Protein AF-A0A9X3MN83-F1 (afdb_monomer)

Organism: NCBI:txid490573

Radius of gyration: 24.16 Å; Cα contacts (8 Å, |Δi|>4): 320; chains: 1; bounding box: 51×58×63 Å

Nearest PDB structures (foldseek):
  1yoj-assembly1_A  TM=2.653E-01  e=7.125E+00  Homo sapiens
  7yp2-assembly1_A  TM=1.743E-01  e=4.392E+00  human gammaherpesvirus 4

Mean predicted aligned error: 15.62 Å

pLDDT: mean 77.69, std 17.23, range [36.06, 98.56]

Sequence (209 aa):
MGSAVITLRRMGAYLRAHGVDDWAAYIEALPPEGEEARAFARSQAELGYPDPFKPRTDRGRFMRKNLPGFAPNPRALSVLVTLEGLRERDEPRSPEDFESRLVAASWEHWEPIEGGVRVAWTSGLLPLERVDVAETATHVTITLWERHPPRFREDGSPSLPHAVRMARSTEVALAAPVGERRVMNGATGVEIRRSDFPSQSKDTGAAPE

Solvent-accessible surface area (backbone atoms only — not comparable to full-atom values): 12236 Å² total; per-residue (Å²): 132,58,67,21,54,58,38,33,50,49,52,18,55,52,30,44,78,69,70,28,52,68,49,16,54,55,51,52,67,48,54,52,86,36,71,61,31,44,25,48,25,57,42,52,65,77,71,47,87,89,66,80,94,68,70,87,36,74,62,34,48,51,50,60,73,48,47,76,79,54,82,80,45,72,70,62,47,52,53,50,39,55,54,47,24,52,66,75,64,88,58,78,79,51,77,66,42,61,39,66,43,80,41,63,45,66,58,74,40,37,41,83,48,93,66,20,31,38,40,31,32,71,41,35,83,52,54,78,74,48,74,49,76,48,80,57,95,62,32,37,33,45,29,40,26,27,46,42,70,23,52,28,45,94,90,67,49,75,53,63,54,68,79,47,81,40,85,46,73,49,77,45,79,43,100,57,76,63,83,90,37,45,41,29,28,53,50,75,73,43,77,47,67,84,42,87,71,83,78,84,73,76,80,75,74,78,78,84,131

Secondary structure (DSSP, 8-state):
--HHHHHHHHHHHHHHHTT-HHHHHHHHTS-TTSHHHHHHHHHHHTT-TTS----SSHHHHHHHHHGGGS---HHHHHHHHHHHH---------GGGGS-EEEEEP--EEEEETTEEEEEEEE-S--EEEEEEEE-SSEEEEEEEEEE--SB-TTSPBP-GGGS-EEEEEEEE-SS--TT-EEEETTT--B--------------PPP-

Foldseek 3Di:
DDLLLVQLQLVLVVLVVVVQNQVSVVSNPDDCPDPLSVLSSQLVVVVDPDDRDDQPDVVLVVLSVCSVVDGDDPVSSVVNSVRRSDPPPVPVDDPQLQAKDKAFAFFAAWDFDVQFIKTKDKFFQWDFDDWDWDDDPAAIEITTITTGHRCAHPVRHGDDRRPDIDMDMDTDGDPDGCPNHFYAHNNVRDTHPHDDPPDPPPPPPDDDD

Structure (mmCIF, N/CA/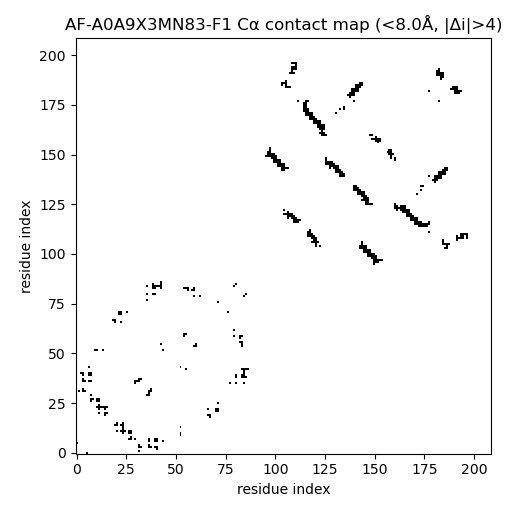C/O backbone):
data_AF-A0A9X3MN83-F1
#
_entry.id   AF-A0A9X3MN83-F1
#
loop_
_atom_site.group_PDB
_atom_site.id
_atom_site.type_symbol
_atom_site.label_atom_id
_atom_site.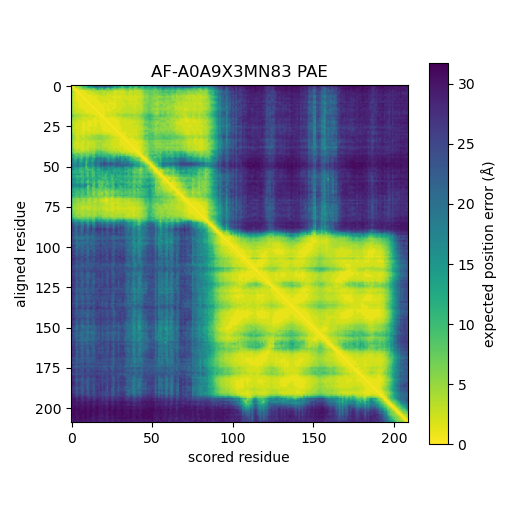label_alt_id
_atom_site.label_comp_id
_atom_site.label_asym_id
_atom_site.label_entity_id
_atom_site.label_seq_id
_atom_site.pdbx_P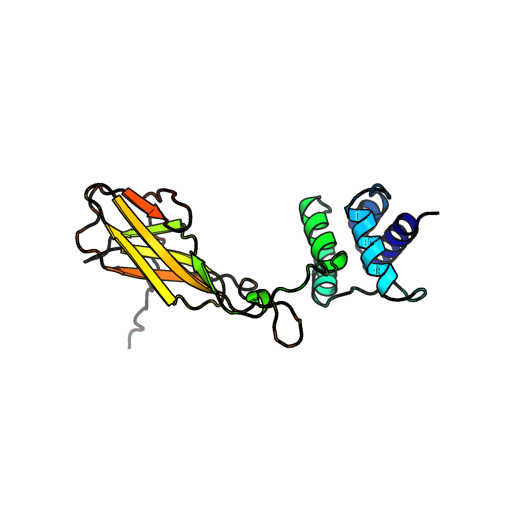DB_ins_code
_atom_site.Cartn_x
_atom_site.Cartn_y
_atom_site.Cartn_z
_atom_site.occupancy
_atom_site.B_iso_or_equiv
_atom_site.auth_seq_id
_atom_site.auth_comp_id
_atom_site.auth_asym_id
_atom_site.auth_atom_id
_atom_site.pdbx_PDB_model_num
ATOM 1 N N . MET A 1 1 ? 31.405 -9.587 -29.031 1.00 49.75 1 MET A N 1
ATOM 2 C CA . MET A 1 1 ? 31.223 -8.597 -27.942 1.00 49.75 1 MET A CA 1
ATOM 3 C C . MET A 1 1 ? 29.736 -8.600 -27.592 1.00 49.75 1 MET A C 1
ATOM 5 O O . MET A 1 1 ? 28.941 -8.436 -28.506 1.00 49.75 1 MET A O 1
ATOM 9 N N . GLY A 1 2 ? 29.352 -8.931 -26.353 1.00 62.31 2 GLY A N 1
ATOM 10 C CA . GLY A 1 2 ? 27.947 -9.203 -25.996 1.00 62.31 2 GLY A CA 1
ATOM 11 C C . GLY A 1 2 ? 27.021 -7.984 -26.138 1.00 62.31 2 GLY A C 1
ATOM 12 O O . GLY A 1 2 ? 27.456 -6.850 -25.937 1.00 62.31 2 GLY A O 1
ATOM 13 N N . SER A 1 3 ? 25.742 -8.221 -26.457 1.00 68.50 3 SER A N 1
ATOM 14 C CA . SER A 1 3 ? 24.702 -7.182 -26.623 1.00 68.50 3 SER A CA 1
ATOM 15 C C . SER A 1 3 ? 24.598 -6.233 -25.409 1.00 68.50 3 SER A C 1
ATOM 17 O O . SER A 1 3 ? 24.448 -5.019 -25.577 1.00 68.50 3 SER A O 1
ATOM 19 N N . ALA A 1 4 ? 24.797 -6.754 -24.191 1.00 73.81 4 ALA A N 1
ATOM 20 C CA . ALA A 1 4 ? 24.808 -5.975 -22.948 1.00 73.81 4 ALA A CA 1
ATOM 21 C C . ALA A 1 4 ? 25.959 -4.958 -22.880 1.00 73.81 4 ALA A C 1
ATOM 23 O O . ALA A 1 4 ? 25.720 -3.786 -22.606 1.00 73.81 4 ALA A O 1
ATOM 24 N N . VAL A 1 5 ? 27.188 -5.355 -23.227 1.00 78.31 5 VAL A N 1
ATOM 25 C CA . VAL A 1 5 ? 28.367 -4.463 -23.218 1.00 78.31 5 VAL A CA 1
ATOM 26 C C . VAL A 1 5 ? 28.163 -3.268 -24.150 1.00 78.31 5 VAL A C 1
ATOM 28 O O . VAL A 1 5 ? 28.469 -2.129 -23.801 1.00 78.31 5 VAL A O 1
ATOM 31 N N . ILE A 1 6 ? 27.628 -3.524 -25.345 1.00 76.56 6 ILE A N 1
ATOM 32 C CA . ILE A 1 6 ? 27.352 -2.476 -26.334 1.00 76.56 6 ILE A CA 1
ATOM 33 C C . ILE A 1 6 ? 26.259 -1.531 -25.819 1.00 76.56 6 ILE A C 1
ATOM 35 O O . ILE A 1 6 ? 26.353 -0.319 -26.007 1.00 76.56 6 ILE A O 1
ATOM 39 N N . THR A 1 7 ? 25.249 -2.070 -25.139 1.00 75.19 7 THR A N 1
ATOM 40 C CA . THR A 1 7 ? 24.140 -1.287 -24.588 1.00 75.19 7 THR A CA 1
ATOM 41 C C . THR A 1 7 ? 24.582 -0.370 -23.449 1.00 75.19 7 THR A C 1
ATOM 43 O O . THR A 1 7 ? 24.269 0.820 -23.482 1.00 75.19 7 THR A O 1
ATOM 46 N N . LEU A 1 8 ? 25.365 -0.878 -22.491 1.00 81.25 8 LEU A N 1
ATOM 47 C CA . LEU A 1 8 ? 25.888 -0.078 -21.378 1.00 81.25 8 LEU A CA 1
ATOM 48 C C . LEU A 1 8 ? 26.725 1.107 -21.880 1.00 81.25 8 LEU A C 1
ATOM 50 O O . LEU A 1 8 ? 26.498 2.239 -21.464 1.00 81.25 8 LEU A O 1
ATOM 54 N N . ARG A 1 9 ? 27.614 0.874 -22.857 1.00 81.06 9 ARG A N 1
ATOM 55 C CA . ARG A 1 9 ? 28.431 1.934 -23.479 1.00 81.06 9 ARG A CA 1
ATOM 56 C C . ARG A 1 9 ? 27.593 3.001 -24.183 1.00 81.06 9 ARG A C 1
ATOM 58 O O . ARG A 1 9 ? 27.896 4.186 -24.098 1.00 81.06 9 ARG A O 1
ATOM 65 N N . ARG A 1 10 ? 26.527 2.604 -24.884 1.00 77.31 10 ARG A N 1
ATOM 66 C CA . ARG A 1 10 ? 25.617 3.554 -25.552 1.00 77.31 10 ARG A CA 1
ATOM 67 C C . ARG A 1 10 ? 24.843 4.397 -24.546 1.00 77.31 10 ARG A C 1
ATOM 69 O O . ARG A 1 10 ? 24.696 5.600 -24.744 1.00 77.31 10 ARG A O 1
ATOM 76 N N . MET A 1 11 ? 24.372 3.777 -23.467 1.00 78.12 11 MET A N 1
ATOM 77 C CA . MET A 1 11 ? 23.683 4.480 -22.391 1.00 78.12 11 MET A CA 1
ATOM 78 C C . MET A 1 11 ? 24.622 5.451 -21.670 1.00 78.12 11 MET A C 1
ATOM 80 O O . MET A 1 11 ? 24.234 6.592 -21.433 1.00 78.12 11 MET A O 1
ATOM 84 N N . GLY A 1 12 ? 25.865 5.046 -21.403 1.00 80.00 12 GLY A N 1
ATOM 85 C CA . GLY A 1 12 ? 26.890 5.937 -20.869 1.00 80.00 12 GLY A CA 1
ATOM 86 C C . GLY A 1 12 ? 27.159 7.129 -21.792 1.00 80.00 12 GLY A C 1
ATOM 87 O O . GLY A 1 12 ? 27.097 8.270 -21.346 1.00 80.00 12 GLY A O 1
ATOM 88 N N . ALA A 1 13 ? 27.345 6.905 -23.097 1.00 79.19 13 ALA A N 1
ATOM 89 C CA . ALA A 1 13 ? 27.509 7.987 -24.074 1.00 79.19 13 ALA A CA 1
ATOM 90 C C . ALA A 1 13 ? 26.317 8.964 -24.097 1.00 79.19 13 ALA A C 1
ATOM 92 O O . ALA A 1 13 ? 26.515 10.179 -24.118 1.00 79.19 13 ALA A O 1
ATOM 93 N N . TYR A 1 14 ? 25.084 8.448 -24.031 1.00 78.25 14 TYR A N 1
ATOM 94 C CA . TYR A 1 14 ? 23.882 9.274 -23.918 1.00 78.25 14 TYR A CA 1
ATOM 95 C C . TYR A 1 14 ? 23.898 10.130 -22.644 1.00 78.25 14 TYR A C 1
ATOM 97 O O . TYR A 1 14 ? 23.630 11.326 -22.711 1.00 78.25 14 TYR A O 1
ATOM 105 N N . LEU A 1 15 ? 24.227 9.547 -21.490 1.00 79.88 15 LEU A N 1
ATOM 106 C CA . LEU A 1 15 ? 24.240 10.258 -20.208 1.00 79.88 15 LEU A CA 1
ATOM 107 C C . LEU A 1 15 ? 25.309 11.354 -20.157 1.00 79.88 15 LEU A C 1
ATOM 109 O O . LEU A 1 15 ? 25.016 12.451 -19.685 1.00 79.88 15 LEU A O 1
ATOM 113 N N . ARG A 1 16 ? 26.498 11.111 -20.726 1.00 81.38 16 ARG A N 1
ATOM 114 C CA . ARG A 1 16 ? 27.532 12.152 -20.878 1.00 81.38 16 ARG A CA 1
ATOM 115 C C . ARG A 1 16 ? 27.052 13.315 -21.738 1.00 81.38 16 ARG A C 1
ATOM 117 O O . ARG A 1 16 ? 27.217 14.468 -21.361 1.00 81.38 16 ARG A O 1
ATOM 124 N N . ALA A 1 17 ? 26.367 13.029 -22.847 1.00 77.12 17 ALA A N 1
ATOM 125 C CA . ALA A 1 17 ? 25.784 14.071 -23.697 1.00 77.12 17 ALA A CA 1
ATOM 126 C C . ALA A 1 17 ? 24.717 14.927 -22.978 1.00 77.12 17 ALA A C 1
ATOM 128 O O . ALA A 1 17 ? 24.361 15.994 -23.470 1.00 77.12 17 ALA A O 1
ATOM 129 N N . HIS A 1 18 ? 24.221 14.473 -21.822 1.00 75.00 18 HIS A N 1
ATOM 130 C CA . HIS A 1 18 ? 23.245 15.176 -20.987 1.00 75.00 18 HIS A CA 1
ATOM 131 C C . HIS A 1 18 ? 23.835 15.644 -19.642 1.00 75.00 18 HIS A C 1
ATOM 133 O O . HIS A 1 18 ? 23.076 15.991 -18.740 1.00 75.00 18 HIS A O 1
ATOM 139 N N . GLY A 1 19 ? 25.168 15.672 -19.506 1.00 81.25 19 GLY A N 1
ATOM 140 C CA . GLY A 1 19 ? 25.864 16.233 -18.343 1.00 81.25 19 GLY A CA 1
ATOM 141 C C . GLY A 1 19 ? 25.792 15.381 -17.075 1.00 81.25 19 GLY A C 1
ATOM 142 O O . GLY A 1 19 ? 25.810 15.930 -15.977 1.00 81.25 19 GLY A O 1
ATOM 143 N N . VAL A 1 20 ? 25.658 14.055 -17.207 1.00 84.00 20 VAL A N 1
ATOM 144 C CA . VAL A 1 20 ? 25.536 13.126 -16.067 1.00 84.00 20 VAL A CA 1
ATOM 145 C C . VAL A 1 20 ? 26.681 12.106 -16.044 1.00 84.00 20 VAL A C 1
ATOM 147 O O . VAL A 1 20 ? 26.466 10.893 -16.123 1.00 84.00 20 VAL A O 1
ATOM 150 N N . ASP A 1 21 ? 27.919 12.595 -15.971 1.00 86.62 21 ASP A N 1
ATOM 151 C CA . ASP A 1 21 ? 29.136 11.782 -16.115 1.00 86.62 21 ASP A CA 1
ATOM 152 C C . ASP A 1 21 ? 29.292 10.691 -15.045 1.00 86.62 21 ASP A C 1
ATOM 154 O O . ASP A 1 21 ? 29.643 9.556 -15.378 1.00 86.62 21 ASP A O 1
ATOM 158 N N . ASP A 1 22 ? 28.949 10.979 -13.788 1.00 85.75 22 ASP A N 1
ATOM 159 C CA . ASP A 1 22 ? 29.040 10.003 -12.692 1.00 85.75 22 ASP A CA 1
ATOM 160 C C . ASP A 1 22 ? 28.117 8.801 -12.925 1.00 85.75 22 ASP A C 1
ATOM 162 O O . ASP A 1 22 ? 28.495 7.646 -12.720 1.00 85.75 22 ASP A O 1
ATOM 166 N N . TRP A 1 23 ? 26.905 9.057 -13.423 1.00 84.31 23 TRP A N 1
ATOM 167 C CA . TRP A 1 23 ? 25.965 8.004 -13.804 1.00 84.31 23 TRP A CA 1
ATOM 168 C C . TRP A 1 23 ? 26.432 7.236 -15.037 1.00 84.31 23 TRP A C 1
ATOM 170 O O . TRP A 1 23 ? 26.246 6.019 -15.099 1.00 84.31 23 TRP A O 1
ATOM 180 N N . ALA A 1 24 ? 27.051 7.916 -16.005 1.00 86.50 24 ALA A N 1
ATOM 181 C CA . ALA A 1 24 ? 27.622 7.263 -17.175 1.00 86.50 24 ALA A CA 1
ATOM 182 C C . ALA A 1 24 ? 28.719 6.266 -16.775 1.00 86.50 24 ALA A C 1
ATOM 184 O O . ALA A 1 24 ? 28.678 5.112 -17.201 1.00 86.50 24 ALA A O 1
ATOM 185 N N . ALA A 1 25 ? 29.649 6.685 -15.912 1.00 88.88 25 ALA A N 1
ATOM 186 C CA . ALA A 1 25 ? 30.705 5.824 -15.388 1.00 88.88 25 ALA A CA 1
ATOM 187 C C . ALA A 1 25 ? 30.135 4.653 -14.572 1.00 88.88 25 ALA A C 1
ATOM 189 O O . ALA A 1 25 ? 30.550 3.509 -14.755 1.00 88.88 25 ALA A O 1
ATOM 190 N N . TYR A 1 26 ? 29.140 4.922 -13.721 1.00 88.44 26 TYR A N 1
ATOM 191 C CA . TYR A 1 26 ? 28.501 3.908 -12.885 1.00 88.44 26 TYR A CA 1
ATOM 192 C C . TYR A 1 26 ? 27.811 2.807 -13.705 1.00 88.44 26 TYR A C 1
ATOM 194 O O . TYR A 1 26 ? 27.964 1.624 -13.411 1.00 88.44 26 TYR A O 1
ATOM 202 N N . ILE A 1 27 ? 27.087 3.178 -14.765 1.00 85.75 27 ILE A N 1
ATOM 203 C CA . ILE A 1 27 ? 26.397 2.223 -15.645 1.00 85.75 27 ILE A CA 1
ATOM 204 C C . ILE A 1 27 ? 27.387 1.435 -16.507 1.00 85.75 27 ILE A C 1
ATOM 206 O O . ILE A 1 27 ? 27.213 0.233 -16.694 1.00 85.75 27 ILE A O 1
ATOM 210 N N . GLU A 1 28 ? 28.439 2.074 -17.018 1.00 87.88 28 GLU A N 1
ATOM 211 C CA . GLU A 1 28 ? 29.468 1.391 -17.812 1.00 87.88 28 GLU A CA 1
ATOM 212 C C . GLU A 1 28 ? 30.301 0.395 -16.996 1.00 87.88 28 GLU A C 1
ATOM 214 O O . GLU A 1 28 ? 30.821 -0.566 -17.564 1.00 87.88 28 GLU A O 1
ATOM 219 N N . ALA A 1 29 ? 30.394 0.597 -15.680 1.00 92.00 29 ALA A N 1
ATOM 220 C CA . ALA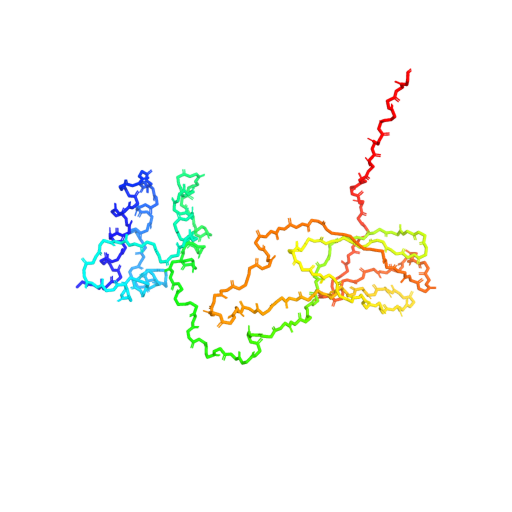 A 1 29 ? 31.071 -0.307 -14.757 1.00 92.00 29 ALA A CA 1
ATOM 221 C C . ALA A 1 29 ? 30.230 -1.535 -14.357 1.00 92.00 29 ALA A C 1
ATOM 223 O O . ALA A 1 29 ? 30.752 -2.428 -13.685 1.00 92.00 29 ALA A O 1
ATOM 224 N N . LEU A 1 30 ? 28.948 -1.608 -14.743 1.00 88.19 30 LEU A N 1
ATOM 225 C CA . LEU A 1 30 ? 28.101 -2.747 -14.392 1.00 88.19 30 LEU A CA 1
ATOM 226 C C . LEU A 1 30 ? 28.641 -4.051 -15.001 1.00 88.19 30 LEU A C 1
ATOM 228 O O . LEU A 1 30 ? 29.028 -4.071 -16.175 1.00 88.19 30 LEU A O 1
ATOM 232 N N . PRO A 1 31 ? 28.617 -5.171 -14.249 1.00 88.12 31 PRO A N 1
ATOM 233 C CA . PRO A 1 31 ? 28.966 -6.471 -14.797 1.00 88.12 31 PRO A CA 1
ATOM 234 C C . PRO A 1 31 ? 28.069 -6.777 -16.004 1.00 88.12 31 PRO A C 1
ATOM 236 O O . PRO A 1 31 ? 26.846 -6.748 -15.869 1.00 88.12 31 PRO A O 1
ATOM 239 N N . PRO A 1 32 ? 28.624 -7.105 -17.183 1.00 78.69 32 PRO A N 1
ATOM 240 C CA . PRO A 1 32 ? 27.825 -7.292 -18.395 1.00 78.69 32 PRO A CA 1
ATOM 241 C C . PRO A 1 32 ? 26.882 -8.500 -18.322 1.00 78.69 32 PRO A C 1
ATOM 243 O O . PRO A 1 32 ? 25.889 -8.550 -19.044 1.00 78.69 32 PRO A O 1
ATOM 246 N N . GLU A 1 33 ? 27.180 -9.448 -17.433 1.00 79.44 33 GLU A N 1
ATOM 247 C CA . GLU A 1 33 ? 26.326 -10.598 -17.123 1.00 79.44 33 GLU A CA 1
ATOM 248 C C . GLU A 1 33 ? 25.375 -10.351 -15.942 1.00 79.44 33 GLU A C 1
ATOM 250 O O . GLU A 1 33 ? 24.552 -11.211 -15.631 1.00 79.44 33 GLU A O 1
ATOM 255 N N . GLY A 1 34 ? 25.473 -9.182 -15.301 1.00 80.12 34 GLY A N 1
ATOM 256 C CA . GLY A 1 34 ? 24.585 -8.752 -14.227 1.00 80.12 34 GLY A CA 1
ATOM 257 C C . GLY A 1 34 ? 23.149 -8.571 -14.713 1.00 80.12 34 GLY A C 1
ATOM 258 O O . GLY A 1 34 ? 22.888 -8.307 -15.894 1.00 80.12 34 GLY A O 1
ATOM 259 N N . GLU A 1 35 ? 22.199 -8.724 -13.796 1.00 77.25 35 GLU A N 1
ATOM 260 C CA . GLU A 1 35 ? 20.773 -8.657 -14.112 1.00 77.25 35 GLU A CA 1
ATOM 261 C C . GLU A 1 35 ? 20.386 -7.290 -14.691 1.00 77.25 35 GLU A C 1
ATOM 263 O O . GLU A 1 35 ? 19.640 -7.219 -15.669 1.00 77.25 35 GLU A O 1
ATOM 268 N N . GLU A 1 36 ? 20.973 -6.221 -14.158 1.00 80.12 36 GLU A N 1
ATOM 269 C CA . GLU A 1 36 ? 20.776 -4.834 -14.569 1.00 80.12 36 GLU A CA 1
ATOM 270 C C . GLU A 1 36 ? 21.279 -4.596 -15.996 1.00 80.12 36 GLU A C 1
ATOM 272 O O . GLU A 1 36 ? 20.573 -4.025 -16.830 1.00 80.12 36 GLU A O 1
ATOM 277 N N . ALA A 1 37 ? 22.475 -5.098 -16.316 1.00 77.81 37 ALA A N 1
ATOM 278 C CA . ALA A 1 37 ? 23.055 -4.990 -17.651 1.00 77.81 37 ALA A CA 1
ATOM 279 C C . ALA A 1 37 ? 22.224 -5.748 -18.692 1.00 77.81 37 ALA A C 1
ATOM 281 O O . ALA A 1 37 ? 21.946 -5.232 -19.780 1.00 77.81 37 ALA A O 1
ATOM 282 N N . ARG A 1 38 ? 21.767 -6.955 -18.341 1.00 75.19 38 ARG A N 1
ATOM 283 C CA . ARG A 1 38 ? 20.863 -7.743 -19.184 1.00 75.19 38 ARG A CA 1
ATOM 284 C C . ARG A 1 38 ? 19.500 -7.065 -19.338 1.00 75.19 38 ARG A C 1
ATOM 286 O O . ARG A 1 38 ? 18.929 -7.128 -20.423 1.00 75.19 38 ARG A O 1
ATOM 293 N N . ALA A 1 39 ? 18.988 -6.395 -18.306 1.00 74.38 39 ALA A N 1
ATOM 294 C CA . ALA A 1 39 ? 17.733 -5.649 -18.369 1.00 74.38 39 ALA A CA 1
ATOM 295 C C . ALA A 1 39 ? 17.809 -4.471 -19.348 1.00 74.38 39 ALA A C 1
ATOM 297 O O . ALA A 1 39 ? 16.925 -4.329 -20.193 1.00 74.38 39 ALA A O 1
ATOM 298 N N . PHE A 1 40 ? 18.896 -3.695 -19.315 1.00 75.38 40 PHE A N 1
ATOM 299 C CA . PHE A 1 40 ? 19.123 -2.640 -20.304 1.00 75.38 40 PHE A CA 1
ATOM 300 C C . PHE A 1 40 ? 19.282 -3.196 -21.727 1.00 75.38 40 PHE A C 1
ATOM 302 O O . PHE A 1 40 ? 18.704 -2.651 -22.665 1.00 75.38 40 PHE A O 1
ATOM 309 N N . ALA A 1 41 ? 20.020 -4.297 -21.915 1.00 69.81 41 ALA A N 1
ATOM 310 C CA . ALA A 1 41 ? 20.163 -4.918 -23.237 1.00 69.81 41 ALA A CA 1
ATOM 311 C C . ALA A 1 41 ? 18.820 -5.392 -23.816 1.00 69.81 41 ALA A C 1
ATOM 313 O O . ALA A 1 41 ? 18.543 -5.164 -24.995 1.00 69.81 41 ALA A O 1
ATOM 314 N N . ARG A 1 42 ? 17.969 -6.015 -22.988 1.00 67.94 42 ARG A N 1
ATOM 315 C CA . ARG A 1 42 ? 16.623 -6.447 -23.394 1.00 67.94 42 ARG A CA 1
ATOM 316 C C . ARG A 1 42 ? 15.771 -5.277 -23.878 1.00 67.94 42 ARG A C 1
ATOM 318 O O . ARG A 1 42 ? 15.095 -5.409 -24.892 1.00 67.94 42 ARG A O 1
ATOM 325 N N . SER A 1 43 ? 15.827 -4.132 -23.200 1.00 64.19 43 SER A N 1
ATOM 326 C CA . SER A 1 43 ? 14.985 -2.994 -23.569 1.00 64.19 43 SER A CA 1
ATOM 327 C C . SER A 1 43 ? 15.382 -2.306 -24.869 1.00 64.19 43 SER A C 1
ATOM 329 O O . SER A 1 43 ? 14.517 -1.742 -25.537 1.00 64.19 43 SER A O 1
ATOM 331 N N . GLN A 1 44 ? 16.661 -2.377 -25.247 1.00 62.56 44 GLN A N 1
ATOM 332 C CA . GLN A 1 44 ? 17.175 -1.792 -26.487 1.00 62.56 44 GLN A CA 1
ATOM 333 C C . GLN A 1 44 ? 17.041 -2.719 -27.699 1.00 62.56 44 GLN A C 1
ATOM 335 O O . GLN A 1 44 ? 16.881 -2.227 -28.813 1.00 62.56 44 GLN A O 1
ATOM 340 N N . ALA A 1 45 ? 17.066 -4.042 -27.508 1.00 57.72 45 ALA A N 1
ATOM 341 C CA . ALA A 1 45 ? 16.909 -5.004 -28.603 1.00 57.72 45 ALA A CA 1
ATOM 342 C C . ALA A 1 45 ? 15.543 -4.894 -29.317 1.00 57.72 45 ALA A C 1
ATOM 344 O O . ALA A 1 45 ? 15.458 -5.155 -30.514 1.00 57.72 45 ALA A O 1
ATOM 345 N N . GLU A 1 46 ? 14.493 -4.465 -28.608 1.00 49.31 46 GLU A N 1
ATOM 346 C CA . GLU A 1 46 ? 13.134 -4.303 -29.151 1.00 49.31 46 GLU A CA 1
ATOM 347 C C . GLU A 1 46 ? 12.913 -2.979 -29.905 1.00 49.31 46 GLU A C 1
ATOM 349 O O . GLU A 1 46 ? 11.959 -2.869 -30.669 1.00 49.31 46 GLU A O 1
ATOM 354 N N . LEU A 1 47 ? 13.790 -1.980 -29.738 1.00 49.12 47 LEU A N 1
ATOM 355 C CA . LEU A 1 47 ? 13.666 -0.671 -30.400 1.00 49.12 47 LEU A CA 1
ATOM 356 C C . LEU A 1 47 ? 14.214 -0.652 -31.837 1.00 49.12 47 LEU A C 1
ATOM 358 O O . LEU A 1 47 ? 14.168 0.385 -32.492 1.00 49.12 47 LEU A O 1
ATOM 362 N N . GLY A 1 48 ? 14.699 -1.793 -32.333 1.00 43.91 48 GLY A N 1
ATOM 363 C CA . GLY A 1 48 ? 15.315 -1.905 -33.648 1.00 43.91 48 GLY A CA 1
ATOM 364 C C . GLY A 1 48 ? 16.732 -1.331 -33.655 1.00 43.91 48 GLY A C 1
ATOM 365 O O . GLY A 1 48 ? 16.977 -0.152 -33.407 1.00 43.91 48 GLY A O 1
ATOM 366 N N . TYR A 1 49 ? 17.705 -2.178 -33.981 1.00 43.56 49 TYR A N 1
ATOM 367 C CA . TYR A 1 49 ? 18.984 -1.677 -34.478 1.00 43.56 49 TYR A CA 1
ATOM 368 C C . TYR A 1 49 ? 18.732 -1.016 -35.851 1.00 43.56 49 TYR A C 1
ATOM 370 O O . TYR A 1 49 ? 18.031 -1.639 -36.649 1.00 43.56 49 TYR A O 1
ATOM 378 N N . PRO A 1 50 ? 19.298 0.166 -36.186 1.00 52.47 50 PRO A N 1
ATOM 379 C CA . PRO A 1 50 ? 20.389 0.885 -35.526 1.00 52.47 50 PRO A CA 1
ATOM 380 C C . PRO A 1 50 ? 20.080 2.377 -35.237 1.00 52.47 50 PRO A C 1
ATOM 382 O O . PRO A 1 50 ? 20.760 3.255 -35.762 1.00 52.47 50 PRO A O 1
ATOM 385 N N . ASP A 1 51 ? 19.108 2.683 -34.377 1.00 47.38 51 ASP A N 1
ATOM 386 C CA . ASP A 1 51 ? 18.826 4.070 -33.955 1.00 47.38 51 ASP A CA 1
ATOM 387 C C . ASP A 1 51 ? 19.562 4.467 -32.647 1.00 47.38 51 ASP A C 1
ATOM 389 O O . ASP A 1 51 ? 19.940 3.590 -31.858 1.00 47.38 51 ASP A O 1
ATOM 393 N N . PRO A 1 52 ? 19.806 5.773 -32.379 1.00 55.38 52 PRO A N 1
ATOM 394 C CA . PRO A 1 52 ? 20.391 6.226 -31.114 1.00 55.38 52 PRO A CA 1
ATOM 395 C C . PRO A 1 52 ? 19.504 5.821 -29.930 1.00 55.38 52 PRO A C 1
ATOM 397 O O . PRO A 1 52 ? 18.283 5.756 -30.060 1.00 55.38 52 PRO A O 1
ATOM 400 N N . PHE A 1 53 ? 20.118 5.582 -28.766 1.00 54.12 53 PHE A N 1
ATOM 401 C CA . PHE A 1 53 ? 19.414 5.201 -27.538 1.00 54.12 53 PHE A CA 1
ATOM 402 C C . PHE A 1 53 ? 18.241 6.166 -27.268 1.00 54.12 53 PHE A C 1
ATOM 404 O O . PHE A 1 53 ? 18.457 7.354 -27.015 1.00 54.12 53 PHE A O 1
ATOM 411 N N . LYS A 1 54 ? 17.001 5.662 -27.313 1.00 57.34 54 LYS A N 1
ATOM 412 C CA . LYS A 1 54 ? 15.780 6.414 -26.982 1.00 57.34 54 LYS A CA 1
ATOM 413 C C . LYS A 1 54 ? 15.169 5.835 -25.699 1.00 57.34 54 LYS A C 1
ATOM 415 O O . LYS A 1 54 ? 15.021 4.615 -25.613 1.00 57.34 54 LYS A O 1
ATOM 420 N N . PRO A 1 55 ? 14.814 6.671 -24.702 1.00 57.84 55 PRO A N 1
ATOM 421 C CA . PRO A 1 55 ? 14.063 6.213 -23.539 1.00 57.84 55 PRO A CA 1
ATOM 422 C C . PRO A 1 55 ? 12.758 5.555 -23.983 1.00 57.84 55 PRO A C 1
ATOM 424 O O . PRO A 1 55 ? 12.046 6.103 -24.826 1.00 57.84 55 PRO A O 1
ATOM 427 N N . ARG A 1 56 ? 12.439 4.397 -23.404 1.00 57.81 56 ARG A N 1
ATOM 428 C CA . ARG A 1 56 ? 11.265 3.608 -23.803 1.00 57.81 56 ARG A CA 1
ATOM 429 C C . ARG A 1 56 ? 9.942 4.229 -23.342 1.00 57.81 56 ARG A C 1
ATOM 431 O O . ARG A 1 56 ? 8.909 4.002 -23.958 1.00 57.81 56 ARG A O 1
ATOM 438 N N . THR A 1 57 ? 9.968 5.000 -22.254 1.00 55.97 57 THR A N 1
ATOM 439 C CA . THR A 1 57 ? 8.776 5.607 -21.645 1.00 55.97 57 THR A CA 1
ATOM 440 C C . THR A 1 57 ? 9.021 7.072 -21.282 1.00 55.97 57 THR A C 1
ATOM 442 O O . THR A 1 57 ? 10.153 7.479 -21.003 1.00 55.97 57 THR A O 1
ATOM 445 N N . ASP A 1 58 ? 7.950 7.865 -21.192 1.00 58.06 58 ASP A N 1
ATOM 446 C CA . ASP A 1 58 ? 8.018 9.244 -20.681 1.00 58.06 58 ASP A CA 1
ATOM 447 C C . ASP A 1 58 ? 8.529 9.311 -19.236 1.00 58.06 58 ASP A C 1
ATOM 449 O O . ASP A 1 58 ? 9.138 10.298 -18.824 1.00 58.06 58 ASP A O 1
ATOM 453 N N . ARG A 1 59 ? 8.361 8.227 -18.473 1.00 55.31 59 ARG A N 1
ATOM 454 C CA . ARG A 1 59 ? 8.909 8.079 -17.118 1.00 55.31 59 ARG A CA 1
ATOM 455 C C . ARG A 1 59 ? 10.406 7.810 -17.111 1.00 55.31 59 ARG A C 1
ATOM 457 O O . ARG A 1 59 ? 11.117 8.394 -16.299 1.00 55.31 59 ARG A O 1
ATOM 464 N N . GLY A 1 60 ? 10.887 6.991 -18.041 1.00 58.41 60 GLY A N 1
ATOM 465 C CA . GLY A 1 60 ? 12.313 6.834 -18.310 1.00 58.41 60 GLY A CA 1
ATOM 466 C C . GLY A 1 60 ? 12.964 8.164 -18.700 1.00 58.41 60 GLY A C 1
ATOM 467 O O . GLY A 1 60 ? 14.001 8.556 -18.162 1.00 58.41 60 GLY A O 1
ATOM 468 N N . ARG A 1 61 ? 12.274 8.951 -19.538 1.00 62.44 61 ARG A N 1
ATOM 469 C CA . ARG A 1 61 ? 12.663 10.330 -19.874 1.00 62.44 61 ARG A CA 1
ATOM 470 C C . ARG A 1 61 ? 12.649 11.259 -18.649 1.00 62.44 61 ARG A C 1
ATOM 472 O O . ARG A 1 61 ? 13.578 12.046 -18.484 1.00 62.44 61 ARG A O 1
ATOM 479 N N . PHE A 1 62 ? 11.629 11.179 -17.792 1.00 56.28 62 PHE A N 1
ATOM 480 C CA . PHE A 1 62 ? 11.515 11.991 -16.574 1.00 56.28 62 PHE A CA 1
ATOM 481 C C . PHE A 1 62 ? 12.626 11.687 -15.564 1.00 56.28 62 PHE A C 1
ATOM 483 O O . PHE A 1 62 ? 13.268 12.610 -15.071 1.00 56.28 62 PHE A O 1
ATOM 490 N N . MET A 1 63 ? 12.914 10.415 -15.284 1.00 61.41 63 MET A N 1
ATOM 491 C CA . MET A 1 63 ? 13.984 10.056 -14.349 1.00 61.41 63 MET A CA 1
ATOM 492 C C . MET A 1 63 ? 15.347 10.549 -14.823 1.00 61.41 63 MET A C 1
ATOM 494 O O . MET A 1 63 ? 16.105 11.085 -14.023 1.00 61.41 63 MET A O 1
ATOM 498 N N . ARG A 1 64 ? 15.632 10.469 -16.128 1.00 64.19 64 ARG A N 1
ATOM 499 C CA . ARG A 1 64 ? 16.902 10.950 -16.694 1.00 64.19 64 ARG A CA 1
ATOM 500 C C . ARG A 1 64 ? 17.090 12.460 -16.574 1.00 64.19 64 ARG A C 1
ATOM 502 O O . ARG A 1 64 ? 18.210 12.895 -16.344 1.00 64.19 64 ARG A O 1
ATOM 509 N N . LYS A 1 65 ? 16.008 13.246 -16.645 1.00 65.00 65 LYS A N 1
ATOM 510 C CA . LYS A 1 65 ? 16.050 14.690 -16.344 1.00 65.00 65 LYS A CA 1
ATOM 511 C C . LYS A 1 65 ? 16.412 14.985 -14.886 1.00 65.00 65 LYS A C 1
ATOM 513 O O . LYS A 1 65 ? 16.921 16.061 -14.608 1.00 65.00 65 LYS A O 1
ATOM 518 N N . ASN A 1 66 ? 16.145 14.048 -13.977 1.00 66.94 66 ASN A N 1
ATOM 519 C CA . ASN A 1 66 ? 16.394 14.213 -12.548 1.00 66.94 66 ASN A CA 1
ATOM 520 C C . ASN A 1 66 ? 17.709 13.568 -12.078 1.00 66.94 66 ASN A C 1
ATOM 522 O O . ASN A 1 66 ? 18.171 13.922 -10.999 1.00 66.94 66 ASN A O 1
ATOM 526 N N . LEU A 1 67 ? 18.338 12.683 -12.871 1.00 69.06 67 LEU A N 1
ATOM 527 C CA . LEU A 1 67 ? 19.637 12.063 -12.547 1.00 69.06 67 LEU A CA 1
ATOM 528 C C . LEU A 1 67 ? 20.742 13.064 -12.154 1.00 69.06 67 LEU A C 1
ATOM 530 O O . LEU A 1 67 ? 21.487 12.741 -11.232 1.00 69.06 67 LEU A O 1
ATOM 534 N N . PRO A 1 68 ? 20.849 14.270 -12.755 1.00 73.50 68 PRO A N 1
ATOM 535 C CA . PRO A 1 68 ? 21.816 15.273 -12.299 1.00 73.50 68 PRO A CA 1
ATOM 536 C C . PRO A 1 68 ? 21.653 15.685 -10.826 1.00 73.50 68 PRO A C 1
ATOM 538 O O . PRO A 1 68 ? 22.591 16.193 -10.225 1.00 73.50 68 PRO A O 1
ATOM 541 N N . GLY A 1 69 ? 20.466 15.491 -10.240 1.00 74.06 69 GLY A N 1
ATOM 542 C CA . GLY A 1 69 ? 20.148 15.890 -8.870 1.00 74.06 69 GLY A CA 1
ATOM 543 C C . GLY A 1 69 ? 20.544 14.880 -7.790 1.00 74.06 69 GLY A C 1
ATOM 544 O O . GLY A 1 69 ? 20.314 15.157 -6.614 1.00 74.06 69 GLY A O 1
ATOM 545 N N . PHE A 1 70 ? 21.092 13.709 -8.139 1.00 76.25 70 PHE A N 1
ATOM 546 C CA . PHE A 1 70 ? 21.469 12.694 -7.151 1.00 76.25 70 PHE A CA 1
ATOM 547 C C . PHE A 1 70 ? 22.647 11.817 -7.588 1.00 76.25 70 PHE A C 1
ATOM 549 O O . PHE A 1 70 ? 22.733 11.365 -8.731 1.00 76.25 70 PHE A O 1
ATOM 556 N N . ALA A 1 71 ? 23.523 11.504 -6.630 1.00 80.94 71 ALA A N 1
ATOM 557 C CA . ALA A 1 71 ? 24.662 10.619 -6.848 1.00 80.94 71 ALA A CA 1
ATOM 558 C C . ALA A 1 71 ? 24.218 9.181 -7.208 1.00 80.94 71 ALA A C 1
ATOM 560 O O . ALA A 1 71 ? 23.204 8.696 -6.674 1.00 80.94 71 ALA A O 1
ATOM 561 N N . PRO A 1 72 ? 24.974 8.467 -8.066 1.00 84.81 72 PRO A N 1
ATOM 562 C CA . PRO A 1 72 ? 24.700 7.073 -8.394 1.00 84.81 72 PRO A CA 1
ATOM 563 C C . PRO A 1 72 ? 24.656 6.182 -7.154 1.00 84.81 72 PRO A C 1
ATOM 565 O O . PRO A 1 72 ? 25.535 6.236 -6.297 1.00 84.81 72 PRO A O 1
ATOM 568 N N . ASN A 1 73 ? 23.622 5.349 -7.049 1.00 83.69 73 ASN A N 1
ATOM 569 C CA . ASN A 1 73 ? 23.489 4.392 -5.955 1.00 83.69 73 ASN A CA 1
ATOM 570 C C . ASN A 1 73 ? 22.619 3.188 -6.365 1.00 83.69 73 ASN A C 1
ATOM 572 O O . ASN A 1 73 ? 21.782 3.323 -7.266 1.00 83.69 73 ASN A O 1
ATOM 576 N N . PRO A 1 74 ? 22.752 2.031 -5.683 1.00 76.31 74 PRO A N 1
ATOM 577 C CA . PRO A 1 74 ? 22.032 0.808 -6.050 1.00 76.31 74 PRO A CA 1
ATOM 578 C C . PRO A 1 74 ? 20.505 0.954 -6.051 1.00 76.31 74 PRO A C 1
ATOM 580 O O . PRO A 1 74 ? 19.821 0.383 -6.899 1.00 76.31 74 PRO A O 1
ATOM 583 N N . ARG A 1 75 ? 19.949 1.760 -5.136 1.00 73.94 75 ARG A N 1
ATOM 584 C CA . ARG A 1 75 ? 18.500 1.989 -5.053 1.00 73.94 75 ARG A CA 1
ATOM 585 C C . ARG A 1 75 ? 17.989 2.763 -6.268 1.00 73.94 75 ARG A C 1
ATOM 587 O O . ARG A 1 75 ? 16.998 2.366 -6.874 1.00 73.94 75 ARG A O 1
ATOM 594 N N . ALA A 1 76 ? 18.667 3.841 -6.646 1.00 74.25 76 ALA A N 1
ATOM 595 C CA . ALA A 1 76 ? 18.327 4.610 -7.838 1.00 74.25 76 ALA A CA 1
ATOM 596 C C . ALA A 1 76 ? 18.554 3.801 -9.128 1.00 74.25 76 ALA A C 1
ATOM 598 O O . ALA A 1 76 ? 17.750 3.899 -10.055 1.00 74.25 76 ALA A O 1
ATOM 599 N N . LEU A 1 77 ? 19.591 2.954 -9.167 1.00 78.75 77 LEU A N 1
ATOM 600 C CA . LEU A 1 77 ? 19.826 2.023 -10.272 1.00 78.75 77 LEU A CA 1
ATOM 601 C C . LEU A 1 77 ? 18.665 1.038 -10.422 1.00 78.75 77 LEU A C 1
ATOM 603 O O . LEU A 1 77 ? 18.167 0.868 -11.528 1.00 78.75 77 LEU A O 1
ATOM 607 N N . SER A 1 78 ? 18.190 0.443 -9.326 1.00 72.38 78 SER A N 1
ATOM 608 C CA . SER A 1 78 ? 17.040 -0.468 -9.340 1.00 72.38 78 SER A CA 1
ATOM 609 C C . SER A 1 78 ? 15.780 0.201 -9.908 1.00 72.38 78 SER A C 1
ATOM 611 O O . SER A 1 78 ? 15.086 -0.382 -10.744 1.00 72.38 78 SER A O 1
ATOM 613 N N . VAL A 1 79 ? 15.519 1.463 -9.545 1.00 70.88 79 VAL A N 1
ATOM 614 C CA . VAL A 1 79 ? 14.408 2.248 -10.112 1.00 70.88 79 VAL A CA 1
ATOM 615 C C . VAL A 1 79 ? 14.609 2.490 -11.610 1.00 70.88 79 VAL A C 1
ATOM 617 O O . VAL A 1 79 ? 13.677 2.304 -12.390 1.00 70.88 79 VAL A O 1
ATOM 620 N N . LEU A 1 80 ? 15.819 2.862 -12.034 1.00 74.38 80 LEU A N 1
ATOM 621 C CA . LEU A 1 80 ? 16.141 3.091 -13.443 1.00 74.38 80 LEU A CA 1
ATOM 622 C C . LEU A 1 80 ? 15.996 1.808 -14.276 1.00 74.38 80 LEU A C 1
ATOM 624 O O . LEU A 1 80 ? 15.374 1.832 -15.333 1.00 74.38 80 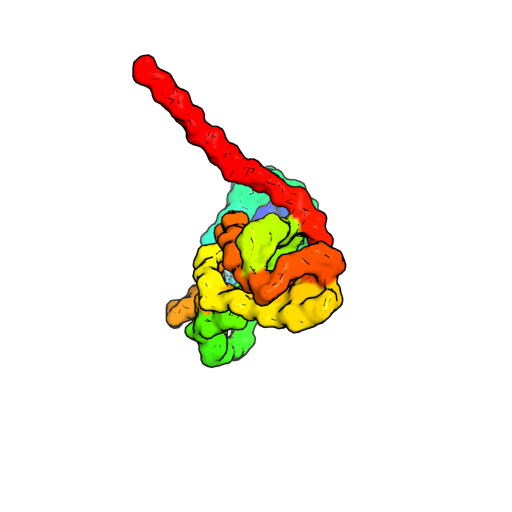LEU A O 1
ATOM 628 N N . VAL A 1 81 ? 16.506 0.681 -13.775 1.00 73.44 81 VAL A N 1
ATOM 629 C CA . VAL A 1 81 ? 16.373 -0.653 -14.381 1.00 73.44 81 VAL A CA 1
ATOM 630 C C . VAL A 1 81 ? 14.911 -1.070 -14.468 1.00 73.44 81 VAL A C 1
ATOM 632 O O . VAL A 1 81 ? 14.495 -1.604 -15.488 1.00 73.44 81 VAL A O 1
ATOM 635 N N . THR A 1 82 ? 14.106 -0.781 -13.448 1.00 68.31 82 THR A N 1
ATOM 636 C CA . THR A 1 82 ? 12.663 -1.047 -13.485 1.00 68.31 82 THR A CA 1
ATOM 637 C C . THR A 1 82 ? 11.992 -0.223 -14.584 1.00 68.31 82 THR A C 1
ATOM 639 O O . THR A 1 82 ? 11.244 -0.749 -15.395 1.00 68.31 82 THR A O 1
ATOM 642 N N . LEU A 1 83 ? 12.282 1.072 -14.672 1.00 67.38 83 LEU A N 1
ATOM 643 C CA . LEU A 1 83 ? 11.614 1.963 -15.626 1.00 67.38 83 LEU A CA 1
ATOM 644 C C . LEU A 1 83 ? 12.054 1.770 -17.082 1.00 67.38 83 LEU A C 1
ATOM 646 O O . LEU A 1 83 ? 11.306 2.117 -17.998 1.00 67.38 83 LEU A O 1
ATOM 650 N N . GLU A 1 84 ? 13.265 1.260 -17.294 1.00 64.62 84 GLU A N 1
ATOM 651 C CA . GLU A 1 84 ? 13.894 1.155 -18.611 1.00 64.62 84 GLU A CA 1
ATOM 652 C C . GLU A 1 84 ? 14.042 -0.285 -19.091 1.00 64.62 84 GLU A C 1
ATOM 654 O O . GLU A 1 84 ? 14.055 -0.502 -20.292 1.00 64.62 84 GLU A O 1
ATOM 659 N N . GLY A 1 85 ? 14.178 -1.256 -18.187 1.00 57.81 85 GLY A N 1
ATOM 660 C CA . GLY A 1 85 ? 14.426 -2.675 -18.467 1.00 57.81 85 GLY A CA 1
ATOM 661 C C . GLY A 1 85 ? 13.172 -3.549 -18.496 1.00 57.81 85 GLY A C 1
ATOM 662 O O . GLY A 1 85 ? 13.262 -4.751 -18.761 1.00 57.81 85 GLY A O 1
ATOM 663 N N . LEU A 1 86 ? 12.003 -2.965 -18.232 1.00 47.03 86 LEU A N 1
ATOM 664 C CA . LEU A 1 86 ? 10.742 -3.683 -18.279 1.00 47.03 86 LEU A CA 1
ATOM 665 C C . LEU A 1 86 ? 10.264 -3.841 -19.739 1.00 47.03 86 LEU A C 1
ATOM 667 O O . LEU A 1 86 ? 9.727 -2.919 -20.350 1.00 47.03 86 LEU A O 1
ATOM 671 N N . ARG A 1 87 ? 10.316 -5.083 -20.239 1.00 41.88 87 ARG A N 1
ATOM 672 C CA . ARG A 1 87 ? 9.020 -5.751 -20.390 1.00 41.88 87 ARG A CA 1
ATOM 673 C C . ARG A 1 87 ? 8.448 -5.785 -18.977 1.00 41.88 87 ARG A C 1
ATOM 675 O O . ARG A 1 87 ? 9.006 -6.494 -18.141 1.00 41.88 87 ARG A O 1
ATOM 682 N N . GLU A 1 88 ? 7.365 -5.051 -18.695 1.00 43.78 88 GLU A N 1
ATOM 683 C CA . GLU A 1 88 ? 6.352 -5.672 -17.835 1.00 43.78 88 GLU A CA 1
ATOM 684 C C . GLU A 1 88 ? 6.214 -7.036 -18.457 1.00 43.78 88 GLU A C 1
ATOM 686 O O . GLU A 1 88 ? 5.999 -7.096 -19.670 1.00 43.78 88 GLU A O 1
ATOM 691 N N . ARG A 1 89 ? 6.614 -8.076 -17.718 1.00 41.50 89 ARG A N 1
ATOM 692 C CA . ARG A 1 89 ? 6.666 -9.420 -18.270 1.00 41.50 89 ARG A CA 1
ATOM 693 C C . ARG A 1 89 ? 5.420 -9.574 -19.140 1.00 41.50 89 ARG A C 1
ATOM 695 O O . ARG A 1 89 ? 4.337 -9.165 -18.718 1.00 41.50 89 ARG A O 1
ATOM 702 N N . ASP A 1 90 ? 5.559 -10.223 -20.289 1.00 45.22 90 ASP A N 1
ATOM 703 C CA . ASP A 1 90 ? 4.447 -11.004 -20.824 1.00 45.22 90 ASP A CA 1
ATOM 704 C C . ASP A 1 90 ? 4.146 -12.141 -19.812 1.00 45.22 90 ASP A C 1
ATOM 706 O O . ASP A 1 90 ? 4.125 -13.317 -20.157 1.00 45.22 90 ASP A O 1
ATOM 710 N N . GLU A 1 91 ? 4.012 -11.820 -18.517 1.00 47.31 91 GLU A N 1
ATOM 711 C CA . GLU A 1 91 ? 3.150 -12.549 -17.622 1.00 47.31 91 GLU A CA 1
ATOM 712 C C . GLU A 1 91 ? 1.823 -12.510 -18.362 1.00 47.31 91 GLU A C 1
ATOM 714 O O . GLU A 1 91 ? 1.366 -11.414 -18.713 1.00 47.31 91 GLU A O 1
ATOM 719 N N . PRO A 1 92 ? 1.285 -13.679 -18.743 1.00 54.28 92 PRO A N 1
ATOM 720 C CA . PRO A 1 92 ? 0.014 -13.711 -19.423 1.00 54.28 92 PRO A CA 1
ATOM 721 C C . PRO A 1 92 ? -0.946 -12.924 -18.548 1.00 54.28 92 PRO A C 1
ATOM 723 O O . PRO A 1 92 ? -1.185 -13.304 -17.402 1.00 54.28 92 PRO A O 1
ATOM 726 N N . ARG A 1 93 ? -1.396 -11.781 -19.076 1.00 69.69 93 ARG A N 1
ATOM 727 C CA . ARG A 1 93 ? -2.315 -10.904 -18.367 1.00 69.69 93 ARG A CA 1
ATOM 728 C C . ARG A 1 93 ? -3.510 -11.763 -18.017 1.00 69.69 93 ARG A C 1
ATOM 730 O O . ARG A 1 93 ? -4.129 -12.343 -18.916 1.00 69.69 93 ARG A O 1
ATOM 737 N N . SER A 1 94 ? -3.780 -11.908 -16.731 1.00 78.50 94 SER A N 1
ATOM 738 C CA . SER A 1 94 ? -4.993 -12.597 -16.335 1.00 78.50 94 SER A CA 1
ATOM 739 C C . SER A 1 94 ? -6.164 -11.640 -16.568 1.00 78.50 94 SER A C 1
ATOM 741 O O . SER A 1 94 ? -5.979 -10.419 -16.557 1.00 78.50 94 SER A O 1
ATOM 743 N N . PRO A 1 95 ? -7.385 -12.153 -16.781 1.00 83.44 95 PRO A N 1
ATOM 744 C CA . PRO A 1 95 ? -8.575 -11.306 -16.786 1.00 83.44 95 PRO A CA 1
ATOM 745 C C . PRO A 1 95 ? -8.648 -10.387 -15.552 1.00 83.44 95 PRO A C 1
ATOM 747 O O . PRO A 1 95 ? -9.007 -9.221 -15.675 1.00 83.44 95 PRO A O 1
ATOM 750 N N . GLU A 1 96 ? -8.179 -10.869 -14.396 1.00 85.31 96 GLU A N 1
ATOM 751 C CA . GLU A 1 96 ? -8.141 -10.128 -13.129 1.00 85.31 96 GLU A CA 1
ATOM 752 C C . GLU A 1 96 ? -7.279 -8.853 -13.182 1.00 85.31 96 GLU A C 1
ATOM 754 O O . GLU A 1 96 ? -7.559 -7.895 -12.462 1.00 85.31 96 GLU A O 1
ATOM 759 N N . ASP A 1 97 ? -6.253 -8.786 -14.041 1.00 82.50 97 ASP A N 1
ATOM 760 C CA . ASP A 1 97 ? -5.426 -7.579 -14.181 1.00 82.50 97 ASP A CA 1
ATOM 761 C C . ASP A 1 97 ? -6.213 -6.379 -14.752 1.00 82.50 97 ASP A C 1
ATOM 763 O O . ASP A 1 97 ? -5.805 -5.222 -14.581 1.00 82.50 97 ASP A O 1
ATOM 767 N N . PHE A 1 98 ? -7.344 -6.649 -15.410 1.00 86.19 98 PHE A N 1
ATOM 768 C CA . PHE A 1 98 ? -8.259 -5.656 -15.976 1.00 86.19 98 PHE A CA 1
ATOM 769 C C . PHE A 1 98 ? -9.467 -5.375 -15.075 1.00 86.19 98 PHE A C 1
ATOM 771 O O . PHE A 1 98 ? -10.336 -4.580 -15.433 1.00 86.19 98 PHE A O 1
ATOM 778 N N . GLU A 1 99 ? -9.515 -5.978 -13.889 1.00 90.31 99 GLU A N 1
ATOM 779 C CA . GLU A 1 99 ? -10.624 -5.835 -12.957 1.00 90.31 99 GLU A CA 1
ATOM 780 C C . GLU A 1 99 ? -10.251 -4.961 -11.758 1.00 90.31 99 GLU A C 1
ATOM 782 O O . GLU A 1 99 ? -9.131 -4.959 -11.242 1.00 90.31 99 GLU A O 1
ATOM 787 N N . SER A 1 100 ? -11.226 -4.185 -11.287 1.00 90.50 100 SER A N 1
ATOM 788 C CA . SER A 1 100 ? -11.079 -3.442 -10.039 1.00 90.50 100 SER A CA 1
ATOM 789 C C . SER A 1 100 ? -11.200 -4.384 -8.842 1.00 90.50 100 SER A C 1
ATOM 791 O O . SER A 1 100 ? -12.060 -5.263 -8.823 1.00 90.50 100 SER A O 1
ATOM 793 N N . ARG A 1 101 ? -10.426 -4.154 -7.781 1.00 91.81 101 ARG A N 1
ATOM 794 C CA . ARG A 1 101 ? -10.403 -5.044 -6.607 1.00 91.81 101 ARG A CA 1
ATOM 795 C C . ARG A 1 101 ? -10.396 -4.283 -5.289 1.00 91.81 101 ARG A C 1
ATOM 797 O O . ARG A 1 101 ? -9.871 -3.174 -5.224 1.00 91.81 101 ARG A O 1
ATOM 804 N N . LEU A 1 102 ? -10.954 -4.893 -4.244 1.00 94.44 102 LEU A N 1
ATOM 805 C CA . LEU A 1 102 ? -10.767 -4.405 -2.880 1.00 94.44 102 LEU A CA 1
ATOM 806 C C . LEU A 1 102 ? -9.414 -4.853 -2.377 1.00 94.44 102 LEU A C 1
ATOM 808 O O . LEU A 1 102 ? -9.060 -6.028 -2.469 1.00 94.44 102 LEU A O 1
ATOM 812 N N . VAL A 1 103 ? -8.682 -3.909 -1.812 1.00 93.12 103 VAL A N 1
ATOM 813 C CA . VAL A 1 103 ? -7.418 -4.178 -1.143 1.00 93.12 103 VAL A CA 1
ATOM 814 C C . VAL A 1 103 ? -7.504 -3.594 0.253 1.00 93.12 103 VAL A C 1
ATOM 816 O O . VAL A 1 103 ? -7.969 -2.468 0.438 1.00 93.12 103 VAL A O 1
ATOM 819 N N . ALA A 1 104 ? -7.070 -4.378 1.235 1.00 95.62 104 ALA A N 1
ATOM 820 C CA . ALA A 1 104 ? -6.951 -3.900 2.598 1.00 95.62 104 ALA A CA 1
ATOM 821 C C . ALA A 1 104 ? -5.824 -2.856 2.656 1.00 95.62 104 ALA A C 1
ATOM 823 O O . ALA A 1 104 ? -4.663 -3.158 2.369 1.00 95.62 104 ALA A O 1
ATOM 824 N N . ALA A 1 105 ? -6.173 -1.619 2.990 1.00 93.81 105 ALA A N 1
ATOM 825 C CA . ALA A 1 105 ? -5.229 -0.528 3.127 1.00 93.81 105 ALA A CA 1
ATOM 826 C C . ALA A 1 105 ? -4.582 -0.576 4.513 1.00 93.81 105 ALA A C 1
ATOM 828 O O . ALA A 1 105 ? -5.264 -0.601 5.541 1.00 93.81 105 ALA A O 1
ATOM 829 N N . SER A 1 106 ? -3.248 -0.562 4.537 1.00 93.50 106 SER A N 1
ATOM 830 C CA . SER A 1 106 ? -2.510 -0.398 5.785 1.00 93.50 106 SER A CA 1
ATOM 831 C C . SER A 1 106 ? -2.650 1.033 6.292 1.00 93.50 106 SER A C 1
ATOM 833 O O . SER A 1 106 ? -2.544 1.991 5.527 1.00 93.50 106 SER A O 1
ATOM 835 N N . TRP A 1 107 ? -2.838 1.163 7.597 1.00 94.56 107 TRP A N 1
ATOM 836 C CA . TRP A 1 107 ? -2.930 2.421 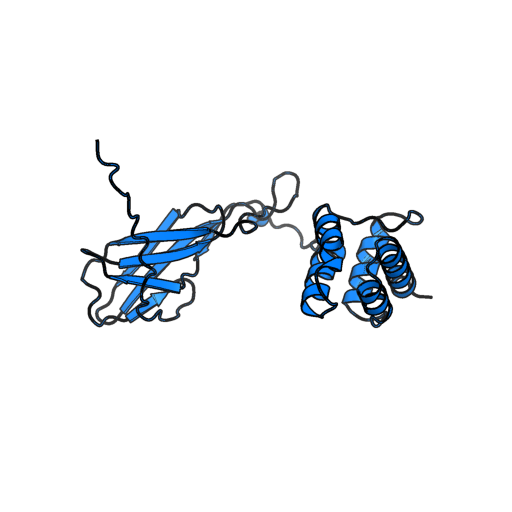8.314 1.00 94.56 107 TRP A CA 1
ATOM 837 C C . TRP A 1 107 ? -2.016 2.395 9.541 1.00 94.56 107 TRP A C 1
ATOM 839 O O . TRP A 1 107 ? -1.664 1.333 10.059 1.00 94.56 107 TRP A O 1
ATOM 849 N N . GLU A 1 108 ? -1.578 3.575 9.963 1.00 88.50 108 GLU A N 1
ATOM 850 C CA . GLU A 1 108 ? -0.450 3.716 10.898 1.00 88.50 108 GLU A CA 1
ATOM 851 C C . GLU A 1 108 ? -0.814 4.540 12.132 1.00 88.50 108 GLU A C 1
ATOM 853 O O . GLU A 1 108 ? -0.083 4.523 13.119 1.00 88.50 108 GLU A O 1
ATOM 858 N N . HIS A 1 109 ? -1.957 5.230 12.100 1.00 93.12 109 HIS A N 1
ATOM 859 C CA . HIS A 1 109 ? -2.363 6.155 13.146 1.00 93.12 109 HIS A CA 1
ATOM 860 C C . HIS A 1 109 ? -3.830 5.989 13.507 1.00 93.12 109 HIS A C 1
ATOM 862 O O . HIS A 1 109 ? -4.686 5.815 12.635 1.00 93.12 109 HIS A O 1
ATOM 868 N N . TRP A 1 110 ? -4.113 6.112 14.801 1.00 96.12 110 TRP A N 1
ATOM 869 C CA . TRP A 1 110 ? -5.468 6.251 15.306 1.00 96.12 110 TRP A CA 1
ATOM 870 C C . TRP A 1 110 ? -5.507 7.100 16.578 1.00 96.12 110 TRP A C 1
ATOM 872 O O . TRP A 1 110 ? -4.520 7.186 17.315 1.00 96.12 110 TRP A O 1
ATOM 882 N N . GLU A 1 111 ? -6.669 7.687 16.844 1.00 94.81 111 GLU A N 1
ATOM 883 C CA . GLU A 1 111 ? -6.990 8.369 18.096 1.00 94.81 111 GLU A CA 1
ATOM 884 C C . GLU A 1 111 ? -8.430 8.053 18.533 1.00 94.81 111 GLU A C 1
ATOM 886 O O . GLU A 1 111 ? -9.296 7.839 17.680 1.00 94.81 111 GLU A O 1
ATOM 891 N N . PRO A 1 112 ? -8.717 7.994 19.844 1.00 94.69 112 PRO A N 1
ATOM 892 C CA . PRO A 1 112 ? -10.086 7.873 20.321 1.00 94.69 112 PRO A CA 1
ATOM 893 C C . PRO A 1 112 ? -10.863 9.166 20.057 1.00 94.69 112 PRO A C 1
ATOM 895 O O . PRO A 1 112 ? -10.355 10.262 20.284 1.00 94.69 112 PRO A O 1
ATOM 898 N N . ILE A 1 113 ? -12.115 9.019 19.637 1.00 94.25 113 ILE A N 1
ATOM 899 C CA . ILE A 1 113 ? -13.094 10.104 19.516 1.00 94.25 113 ILE A CA 1
ATOM 900 C C . ILE A 1 113 ? -14.369 9.703 20.264 1.00 94.25 113 ILE A C 1
ATOM 902 O O . ILE A 1 113 ? -14.506 8.566 20.725 1.00 94.25 113 ILE A O 1
ATOM 906 N N . GLU A 1 114 ? -15.320 10.623 20.396 1.00 92.56 114 GLU A N 1
ATOM 907 C CA . GLU A 1 114 ? -16.631 10.277 20.940 1.00 92.56 114 GLU A CA 1
ATOM 908 C C . GLU A 1 114 ? -17.2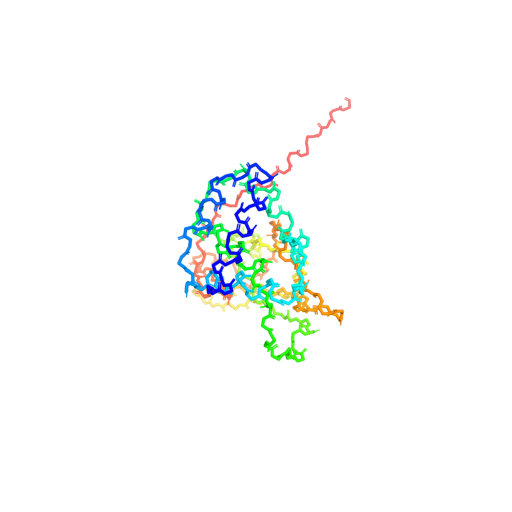96 9.196 20.069 1.00 92.56 114 GLU A C 1
ATOM 910 O O . GLU A 1 114 ? -17.395 9.334 18.853 1.00 92.56 114 GLU A O 1
ATOM 915 N N . GLY A 1 115 ? -17.700 8.081 20.683 1.00 92.00 115 GLY A N 1
ATOM 916 C CA . GLY A 1 115 ? -18.365 6.974 19.986 1.00 92.00 115 GLY A CA 1
ATOM 917 C C . GLY A 1 115 ? -17.465 6.069 19.130 1.00 92.00 115 GLY A C 1
ATOM 918 O O . GLY A 1 115 ? -17.978 5.142 18.504 1.00 92.00 115 GLY A O 1
ATOM 919 N N . GLY A 1 116 ? -16.141 6.273 19.100 1.00 96.19 116 GLY A N 1
ATOM 920 C CA . GLY A 1 116 ? -15.268 5.412 18.302 1.00 96.19 116 GLY A CA 1
ATOM 921 C C . GLY A 1 116 ? -13.807 5.839 18.226 1.00 96.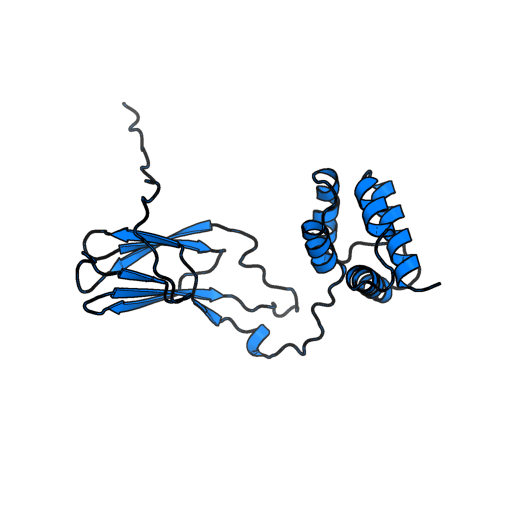19 116 GLY A C 1
ATOM 922 O O . GLY A 1 116 ? -13.207 6.272 19.212 1.00 96.19 116 GLY A O 1
ATOM 923 N N . VAL A 1 117 ? -13.215 5.685 17.043 1.00 96.31 117 VAL A N 1
ATOM 924 C CA . VAL A 1 117 ? -11.848 6.131 16.745 1.00 96.31 117 VAL A CA 1
ATOM 925 C C . VAL A 1 117 ? -11.779 6.864 15.419 1.00 96.31 117 VAL A C 1
ATOM 927 O O . VAL A 1 117 ? -12.511 6.555 14.484 1.00 96.31 117 VAL A O 1
ATOM 930 N N . ARG A 1 118 ? -10.838 7.792 15.301 1.00 96.94 118 ARG A N 1
ATOM 931 C CA . ARG A 1 118 ? -10.394 8.303 14.008 1.00 96.94 118 ARG A CA 1
ATOM 932 C C . ARG A 1 118 ? -9.162 7.527 13.576 1.00 96.94 118 ARG A C 1
ATOM 934 O O . ARG A 1 118 ? -8.197 7.450 14.328 1.00 96.94 118 ARG A O 1
ATOM 941 N N . VAL A 1 119 ? -9.188 6.973 12.368 1.00 96.75 119 VAL A N 1
ATOM 942 C CA . VAL A 1 119 ? -8.063 6.254 11.754 1.00 96.75 119 VAL A CA 1
ATOM 943 C C . VAL A 1 119 ? -7.492 7.097 10.627 1.00 96.75 119 VAL A C 1
ATOM 945 O O . VAL A 1 119 ? -8.250 7.669 9.844 1.00 96.75 119 VAL A O 1
ATOM 948 N N . ALA A 1 120 ? -6.165 7.158 10.525 1.00 94.25 120 ALA A N 1
ATOM 949 C CA . ALA A 1 120 ? -5.466 7.848 9.450 1.00 94.25 120 ALA A CA 1
ATOM 950 C C . ALA A 1 120 ? -4.463 6.955 8.721 1.00 94.25 120 ALA A C 1
ATOM 952 O O . ALA A 1 120 ? -3.782 6.108 9.306 1.00 94.25 120 ALA A O 1
ATOM 953 N N . TRP A 1 121 ? -4.375 7.175 7.412 1.00 93.50 121 TRP A N 1
ATOM 954 C CA . TRP A 1 121 ? -3.498 6.433 6.517 1.00 93.50 121 TRP A CA 1
ATOM 955 C C . TRP A 1 121 ? -3.071 7.283 5.329 1.00 93.50 121 TRP A C 1
ATOM 957 O O . TRP A 1 121 ? -3.666 8.318 5.025 1.00 93.50 121 TRP A O 1
ATOM 967 N N . THR A 1 122 ? -2.030 6.826 4.640 1.00 87.00 122 THR A N 1
ATOM 968 C CA . THR A 1 122 ? -1.569 7.454 3.404 1.00 87.00 122 THR A CA 1
ATOM 969 C C . THR A 1 122 ? -1.933 6.571 2.221 1.00 87.00 122 THR A C 1
ATOM 971 O O . THR A 1 122 ? -1.409 5.466 2.079 1.00 87.00 122 THR A O 1
ATOM 974 N N . SER A 1 123 ? -2.775 7.075 1.322 1.00 85.19 123 SER A N 1
ATOM 975 C CA . SER A 1 123 ? -3.142 6.361 0.095 1.00 85.19 123 SER A CA 1
ATOM 976 C C . SER A 1 123 ? -3.069 7.250 -1.143 1.00 85.19 123 SER A C 1
ATOM 978 O O . SER A 1 123 ? -2.769 8.438 -1.063 1.00 85.19 123 SER A O 1
ATOM 980 N N . GLY A 1 124 ? -3.254 6.636 -2.309 1.00 79.56 124 GLY A N 1
ATOM 981 C CA . GLY A 1 124 ? -3.412 7.342 -3.570 1.00 79.56 124 GLY A CA 1
ATOM 982 C C . GLY A 1 124 ? -4.823 7.879 -3.777 1.00 79.56 124 GLY A C 1
ATOM 983 O O . GLY A 1 124 ? -5.605 8.006 -2.836 1.00 79.56 124 GLY A O 1
ATOM 984 N N . LEU A 1 125 ? -5.163 8.166 -5.035 1.00 79.81 125 LEU A N 1
ATOM 985 C CA . LEU A 1 125 ? -6.510 8.590 -5.443 1.00 79.81 125 LEU A CA 1
ATOM 986 C C . LEU A 1 125 ? -7.463 7.388 -5.521 1.00 79.81 125 LEU A C 1
ATOM 988 O O . LEU A 1 125 ? -8.031 7.085 -6.567 1.00 79.81 125 LEU A O 1
ATOM 992 N N . LEU A 1 126 ? -7.577 6.663 -4.413 1.00 85.31 126 LEU A N 1
ATOM 993 C CA . LEU A 1 126 ? -8.390 5.463 -4.285 1.00 85.31 126 LEU A CA 1
ATOM 994 C C . LEU A 1 126 ? -9.597 5.770 -3.407 1.00 85.31 126 LEU A C 1
ATOM 996 O O . LEU A 1 126 ? -9.423 6.349 -2.337 1.00 85.31 126 LEU A O 1
ATOM 1000 N N . PRO A 1 127 ? -10.828 5.418 -3.789 1.00 90.25 127 PRO A N 1
ATOM 1001 C CA . PRO A 1 127 ? -11.949 5.581 -2.880 1.00 90.25 127 PRO A CA 1
ATOM 1002 C C . PRO A 1 127 ? -11.853 4.541 -1.754 1.00 90.25 127 PRO A C 1
ATOM 1004 O O . PRO A 1 127 ? -11.538 3.372 -1.990 1.00 90.25 127 PRO A O 1
ATOM 1007 N N . LEU A 1 128 ? -12.112 4.991 -0.522 1.00 95.56 128 LEU A N 1
ATOM 1008 C CA . LEU A 1 128 ? -12.386 4.088 0.593 1.00 95.56 128 LEU A CA 1
ATOM 1009 C C . LEU A 1 128 ? -13.803 3.564 0.371 1.00 95.56 128 LEU A C 1
ATOM 1011 O O . LEU A 1 128 ? -14.730 4.364 0.273 1.00 95.56 128 LEU A O 1
ATOM 1015 N N . GLU A 1 129 ? -13.957 2.252 0.253 1.00 96.12 129 GLU A N 1
ATOM 1016 C CA . GLU A 1 129 ? -15.243 1.636 -0.080 1.00 96.12 129 GLU A CA 1
ATOM 1017 C C . GLU A 1 129 ? -15.907 0.993 1.135 1.00 96.12 129 GLU A C 1
ATOM 1019 O O . GLU A 1 129 ? -17.127 1.039 1.271 1.00 96.12 129 GLU A O 1
ATOM 1024 N N . ARG A 1 130 ? -15.112 0.405 2.034 1.00 96.62 130 ARG A N 1
ATOM 1025 C CA . ARG A 1 130 ? -15.628 -0.298 3.210 1.00 96.62 130 ARG A CA 1
ATOM 1026 C C . ARG A 1 130 ? -14.674 -0.180 4.390 1.00 96.62 130 ARG A C 1
ATOM 1028 O O . ARG A 1 130 ? -13.457 -0.151 4.214 1.00 96.62 130 ARG A O 1
ATOM 1035 N N . VAL A 1 131 ? -15.236 -0.168 5.592 1.00 98.31 131 VAL A N 1
ATOM 1036 C CA . VAL A 1 131 ? -14.505 -0.342 6.849 1.00 98.31 131 VAL A CA 1
ATOM 1037 C C . VAL A 1 131 ? -15.113 -1.531 7.578 1.00 98.31 131 VAL A C 1
ATOM 1039 O O . VAL A 1 131 ? -16.307 -1.519 7.861 1.00 98.31 131 VAL A O 1
ATOM 1042 N N . ASP A 1 132 ? -14.296 -2.538 7.878 1.00 98.44 132 ASP A N 1
ATOM 1043 C CA . ASP A 1 132 ? -14.707 -3.672 8.706 1.00 98.44 132 ASP A CA 1
ATOM 1044 C C . ASP A 1 132 ? -14.120 -3.514 10.108 1.00 98.44 132 ASP A C 1
ATOM 1046 O O . ASP A 1 132 ? -12.929 -3.224 10.265 1.00 98.44 132 ASP A O 1
ATOM 1050 N N . VAL A 1 133 ? -14.953 -3.741 11.123 1.00 98.38 133 VAL A N 1
ATOM 1051 C CA . VAL A 1 133 ? -14.566 -3.674 12.534 1.00 98.38 133 VAL A CA 1
ATOM 1052 C C . VAL A 1 133 ? -14.892 -5.005 13.196 1.00 98.38 133 VAL A C 1
ATOM 1054 O O . VAL A 1 133 ? -16.034 -5.460 13.165 1.00 98.38 133 VAL A O 1
ATOM 1057 N N . ALA A 1 134 ? -13.888 -5.623 13.812 1.00 98.19 134 ALA A N 1
ATOM 1058 C CA . ALA A 1 134 ? -14.065 -6.785 14.671 1.00 98.19 134 ALA A CA 1
ATOM 1059 C C . ALA A 1 134 ? -13.687 -6.408 16.104 1.00 98.19 134 ALA A C 1
ATOM 1061 O O . ALA A 1 134 ? -12.532 -6.081 16.386 1.00 98.19 134 ALA A O 1
ATOM 1062 N N . GLU A 1 135 ? -14.664 -6.447 17.008 1.00 97.94 135 GLU A N 1
ATOM 1063 C CA . GLU A 1 135 ? -14.475 -6.085 18.411 1.00 97.94 135 GLU A CA 1
ATOM 1064 C C . GLU A 1 135 ? -14.479 -7.313 19.310 1.00 97.94 135 GLU A C 1
ATOM 1066 O O . GLU A 1 135 ? -15.333 -8.193 19.216 1.00 97.94 135 GLU A O 1
ATOM 1071 N N . THR A 1 136 ? -13.532 -7.331 20.237 1.00 96.56 136 THR A N 1
ATOM 1072 C CA . THR A 1 136 ? -13.496 -8.270 21.353 1.00 96.56 136 THR A CA 1
ATOM 1073 C C . THR A 1 136 ? -13.327 -7.498 22.659 1.00 96.56 136 THR A C 1
ATOM 1075 O O . THR A 1 136 ? -13.130 -6.279 22.669 1.00 96.56 136 THR A O 1
ATOM 1078 N N . ALA A 1 137 ? -13.354 -8.218 23.781 1.00 95.50 137 ALA A N 1
ATOM 1079 C CA . ALA A 1 137 ? -13.092 -7.629 25.090 1.00 95.50 137 ALA A CA 1
ATOM 1080 C C . ALA A 1 137 ? -11.665 -7.058 25.228 1.00 95.50 137 ALA A C 1
ATOM 1082 O O . ALA A 1 137 ? -11.456 -6.160 26.034 1.00 95.50 137 ALA A O 1
ATOM 1083 N N . THR A 1 138 ? -10.686 -7.555 24.462 1.00 96.38 138 THR A N 1
ATOM 1084 C CA . THR A 1 138 ? -9.259 -7.215 24.641 1.00 96.38 138 THR A CA 1
ATOM 1085 C C . THR A 1 138 ? -8.665 -6.403 23.498 1.00 96.38 138 THR A C 1
ATOM 1087 O O . THR A 1 138 ? -7.628 -5.761 23.674 1.00 96.38 138 THR A O 1
ATOM 1090 N N . HIS A 1 139 ? -9.289 -6.422 22.321 1.00 96.44 139 HIS A N 1
ATOM 1091 C CA . HIS A 1 139 ? -8.802 -5.692 21.157 1.00 96.44 139 HIS A CA 1
ATOM 1092 C C . HIS A 1 139 ? -9.913 -5.354 20.160 1.00 96.44 139 HIS A C 1
ATOM 1094 O O . HIS A 1 139 ? -10.952 -6.017 20.109 1.00 96.44 139 HIS A O 1
ATOM 1100 N N . VAL A 1 140 ? -9.645 -4.332 19.353 1.00 98.00 140 VAL A N 1
ATOM 1101 C CA . VAL A 1 140 ? -10.437 -3.884 18.207 1.00 98.00 140 VAL A CA 1
ATOM 1102 C C . VAL A 1 140 ? -9.567 -4.030 16.964 1.00 98.00 140 VAL A C 1
ATOM 1104 O O . VAL A 1 140 ? -8.475 -3.468 16.916 1.00 98.00 140 VAL A O 1
ATOM 1107 N N . THR A 1 141 ? -10.040 -4.755 15.955 1.00 98.44 141 THR A N 1
ATOM 1108 C CA . THR A 1 141 ? -9.366 -4.866 14.654 1.00 98.44 141 THR A CA 1
ATOM 1109 C C . THR A 1 141 ? -10.124 -4.057 13.618 1.00 98.44 141 THR A C 1
ATOM 1111 O O . THR A 1 141 ? -11.308 -4.305 13.396 1.00 98.44 141 THR A O 1
ATOM 1114 N N . ILE A 1 142 ? -9.441 -3.111 12.972 1.00 98.56 142 ILE A N 1
ATOM 1115 C CA . ILE A 1 142 ? -10.029 -2.226 11.959 1.00 98.56 142 ILE A CA 1
ATOM 1116 C C . ILE A 1 142 ? -9.365 -2.499 10.612 1.00 98.56 142 ILE A C 1
ATOM 1118 O O . ILE A 1 142 ? -8.143 -2.386 10.474 1.00 98.56 142 ILE A O 1
ATOM 1122 N N . THR A 1 143 ? -10.173 -2.831 9.606 1.00 98.56 143 THR A N 1
ATOM 1123 C CA . THR A 1 143 ? -9.720 -3.060 8.228 1.00 98.56 143 THR A CA 1
ATOM 1124 C C . THR A 1 143 ? -10.335 -2.017 7.310 1.00 98.56 143 THR A C 1
ATOM 1126 O O . THR A 1 143 ? -11.552 -1.977 7.140 1.00 98.56 143 THR A O 1
ATOM 1129 N N . LEU A 1 144 ? -9.493 -1.182 6.707 1.00 98.25 144 LEU A N 1
ATOM 1130 C CA . LEU A 1 144 ? -9.904 -0.238 5.671 1.00 98.25 144 LEU A CA 1
ATOM 1131 C C . LEU A 1 144 ? -9.802 -0.929 4.312 1.00 98.25 144 LEU A C 1
ATOM 1133 O O . LEU A 1 144 ? -8.760 -1.500 4.005 1.00 98.25 144 LEU A O 1
ATOM 1137 N N . TRP A 1 145 ? -10.844 -0.866 3.490 1.00 97.81 145 TRP A N 1
ATOM 1138 C CA . TRP A 1 145 ? -10.853 -1.448 2.150 1.00 97.81 145 TRP A CA 1
ATOM 1139 C C . TRP A 1 145 ? -10.952 -0.359 1.095 1.00 97.81 145 TRP A C 1
ATOM 1141 O O . TRP A 1 145 ? -11.956 0.352 1.002 1.00 97.81 145 TRP A O 1
ATOM 1151 N N . GLU A 1 146 ? -9.915 -0.254 0.275 1.00 95.12 146 GLU A N 1
ATOM 1152 C CA . GLU A 1 146 ? -9.872 0.676 -0.845 1.00 95.12 146 GLU A CA 1
ATOM 1153 C C . GLU A 1 146 ? -10.117 -0.056 -2.160 1.00 95.12 146 GLU A C 1
ATOM 1155 O O . GLU A 1 146 ? -9.629 -1.170 -2.381 1.00 95.12 146 GLU A O 1
ATOM 1160 N N . ARG A 1 147 ? -10.861 0.591 -3.059 1.00 94.00 147 ARG A N 1
ATOM 1161 C CA . ARG A 1 147 ? -11.070 0.081 -4.412 1.00 94.00 147 ARG A CA 1
ATOM 1162 C C . ARG A 1 147 ? -9.894 0.463 -5.284 1.00 94.00 147 ARG A C 1
ATOM 1164 O O . ARG A 1 147 ? -9.775 1.608 -5.716 1.00 94.00 147 ARG A O 1
ATOM 1171 N N . HIS A 1 148 ? -9.042 -0.503 -5.582 1.00 89.69 148 HIS A N 1
ATOM 1172 C CA . HIS A 1 148 ? -7.990 -0.320 -6.564 1.00 89.69 148 HIS A CA 1
ATOM 1173 C C . HIS A 1 148 ? -8.585 -0.436 -7.971 1.00 89.69 148 HIS A C 1
ATOM 1175 O O . HIS A 1 148 ? -9.314 -1.400 -8.236 1.00 89.69 148 HIS A O 1
ATOM 1181 N N . PRO A 1 149 ? -8.285 0.511 -8.881 1.00 85.69 149 PRO A N 1
ATOM 1182 C CA . PRO A 1 149 ? -8.611 0.337 -10.285 1.00 85.69 149 PRO A CA 1
ATOM 1183 C C . PRO A 1 149 ? -7.852 -0.874 -10.852 1.00 85.69 149 PRO A C 1
ATOM 1185 O O . PRO A 1 149 ? -6.870 -1.321 -10.242 1.00 85.69 149 PRO A O 1
ATOM 1188 N N . PRO A 1 150 ? -8.268 -1.361 -12.031 1.00 86.88 150 PRO A N 1
ATOM 1189 C CA . PRO A 1 150 ? -7.520 -2.348 -12.799 1.00 86.88 150 PRO A CA 1
ATOM 1190 C C . PRO A 1 150 ? -6.034 -2.029 -12.856 1.00 86.88 150 PRO A C 1
ATOM 1192 O O . PRO A 1 150 ? -5.668 -0.858 -12.979 1.00 86.88 150 PRO A O 1
ATOM 1195 N N . ARG A 1 151 ? -5.169 -3.044 -12.805 1.00 79.75 151 ARG A N 1
ATOM 1196 C CA . ARG A 1 151 ? -3.720 -2.853 -12.954 1.00 79.75 151 ARG A CA 1
ATOM 1197 C C . ARG A 1 151 ? -3.389 -2.273 -14.326 1.00 79.75 151 ARG A C 1
ATOM 1199 O O . ARG A 1 151 ? -2.526 -1.399 -14.416 1.00 79.75 151 ARG A O 1
ATOM 1206 N N . PHE A 1 152 ? -4.118 -2.704 -15.352 1.00 81.19 152 PHE A N 1
ATOM 1207 C CA . PHE A 1 152 ? -4.038 -2.172 -16.706 1.00 81.19 152 PHE A CA 1
ATOM 1208 C C . PHE A 1 152 ? -5.375 -1.593 -17.152 1.00 81.19 152 PHE A C 1
ATOM 1210 O O . PHE A 1 152 ? -6.437 -2.117 -16.831 1.00 81.19 152 PHE A O 1
ATOM 1217 N N . ARG A 1 153 ? -5.315 -0.506 -17.919 1.00 78.44 153 ARG A N 1
ATOM 1218 C CA . ARG A 1 153 ? -6.463 0.007 -18.670 1.00 78.44 153 ARG A CA 1
ATOM 1219 C C . ARG A 1 153 ? -6.733 -0.887 -19.883 1.00 78.44 153 ARG A C 1
ATOM 1221 O O . ARG A 1 153 ? -5.890 -1.696 -20.264 1.00 78.44 153 ARG A O 1
ATOM 1228 N N . GLU A 1 154 ? -7.878 -0.691 -20.530 1.00 77.50 154 GLU A N 1
ATOM 1229 C CA . GLU A 1 154 ? -8.256 -1.419 -21.754 1.00 77.50 154 GLU A CA 1
ATOM 1230 C C . GLU A 1 154 ? -7.223 -1.269 -22.883 1.00 77.50 154 GLU A C 1
ATOM 1232 O O . GLU A 1 154 ? -6.968 -2.214 -23.625 1.00 77.50 154 GLU A O 1
ATOM 1237 N N . ASP A 1 155 ? -6.564 -0.110 -22.971 1.00 71.94 155 ASP A N 1
ATOM 1238 C CA . ASP A 1 155 ? -5.480 0.155 -23.928 1.00 71.94 155 ASP A CA 1
ATOM 1239 C C . ASP A 1 155 ? -4.148 -0.542 -23.573 1.00 71.94 155 ASP A C 1
ATOM 1241 O O . ASP A 1 155 ? -3.148 -0.396 -24.276 1.00 71.94 155 ASP A O 1
ATOM 1245 N N . GLY A 1 156 ? -4.118 -1.306 -22.478 1.00 67.94 156 GLY A N 1
ATOM 1246 C CA . GLY A 1 156 ? -2.948 -2.016 -21.977 1.00 67.94 156 GLY A CA 1
ATOM 1247 C C . GLY A 1 156 ? -1.946 -1.142 -21.224 1.00 67.94 156 GLY A C 1
ATOM 1248 O O . GLY A 1 156 ? -0.901 -1.656 -20.826 1.00 67.94 156 GLY A O 1
ATOM 1249 N N . SER A 1 157 ? -2.226 0.149 -21.017 1.00 70.44 157 SER A N 1
ATOM 1250 C CA . SER A 1 157 ? -1.374 1.031 -20.217 1.00 70.44 157 SER A CA 1
ATOM 1251 C C . SER A 1 157 ? -1.550 0.778 -18.711 1.00 70.44 157 SER A C 1
ATOM 1253 O O . SER A 1 157 ? -2.657 0.477 -18.256 1.00 70.44 157 SER A O 1
ATOM 1255 N N . PRO A 1 158 ? -0.496 0.933 -17.890 1.00 68.81 158 PRO A N 1
ATOM 1256 C CA . PRO A 1 158 ? -0.595 0.718 -16.452 1.00 68.81 158 PRO A CA 1
ATOM 1257 C C . PRO A 1 158 ? -1.424 1.809 -15.765 1.00 68.81 158 PRO A C 1
ATOM 1259 O O . PRO A 1 158 ? -1.256 3.015 -16.001 1.00 68.81 158 PRO A O 1
ATOM 1262 N N . SER A 1 159 ? -2.281 1.391 -14.841 1.00 69.56 159 SER A N 1
ATOM 1263 C CA . SER A 1 159 ? -2.960 2.272 -13.896 1.00 69.56 159 SER A CA 1
ATOM 1264 C C . SER A 1 159 ? -2.035 2.614 -12.741 1.00 69.56 159 SER A C 1
ATOM 1266 O O . SER A 1 159 ? -1.331 1.771 -12.191 1.00 69.56 159 SER A O 1
ATOM 1268 N N . LEU A 1 160 ? -2.022 3.889 -12.359 1.00 68.00 160 LEU A N 1
ATOM 1269 C CA . LEU A 1 160 ? -1.023 4.426 -11.433 1.00 68.00 160 LEU A CA 1
ATOM 1270 C C . LEU A 1 160 ? -1.679 5.186 -10.278 1.00 68.00 160 LEU A C 1
ATOM 1272 O O . LEU A 1 160 ? -1.335 6.343 -10.034 1.00 68.00 160 LEU A O 1
ATOM 1276 N N . PRO A 1 161 ? -2.615 4.552 -9.550 1.00 68.12 161 PRO A N 1
ATOM 1277 C CA . PRO A 1 161 ? -3.394 5.231 -8.519 1.00 68.12 161 PRO A CA 1
ATOM 1278 C C . PRO A 1 161 ? -2.535 5.766 -7.365 1.00 68.12 161 PRO A C 1
ATOM 1280 O O . PRO A 1 161 ? -2.906 6.745 -6.727 1.00 68.12 161 PRO A O 1
ATOM 1283 N N . HIS A 1 162 ? -1.367 5.161 -7.130 1.00 63.56 162 HIS A N 1
ATOM 1284 C CA . HIS A 1 162 ? -0.425 5.534 -6.069 1.00 63.56 162 HIS A CA 1
ATOM 1285 C C . HIS A 1 162 ? 0.650 6.541 -6.503 1.00 63.56 162 HIS A C 1
ATOM 1287 O O . HIS A 1 162 ? 1.581 6.797 -5.739 1.00 63.56 162 HIS A O 1
ATOM 1293 N N . ALA A 1 163 ? 0.572 7.081 -7.726 1.00 59.44 163 ALA A N 1
ATOM 1294 C CA . ALA A 1 163 ? 1.506 8.116 -8.181 1.00 59.44 163 ALA A CA 1
ATOM 1295 C C . ALA A 1 163 ? 1.370 9.418 -7.372 1.00 59.44 163 ALA A C 1
ATOM 1297 O O . ALA A 1 163 ? 2.322 10.186 -7.275 1.00 59.44 163 ALA A O 1
ATOM 1298 N N . VAL A 1 164 ? 0.202 9.633 -6.768 1.00 68.25 164 VAL A N 1
ATOM 1299 C CA . VAL A 1 164 ? -0.055 10.671 -5.770 1.00 68.25 164 VAL A CA 1
ATOM 1300 C C . VAL A 1 164 ? -0.174 9.984 -4.410 1.00 68.25 164 VAL A C 1
ATOM 1302 O O . VAL A 1 164 ? -0.701 8.876 -4.325 1.00 68.25 164 VAL A O 1
ATOM 1305 N N . ARG A 1 165 ? 0.326 10.620 -3.348 1.00 76.81 165 ARG A N 1
ATOM 1306 C CA . ARG A 1 165 ? 0.141 10.182 -1.959 1.00 76.81 165 ARG A CA 1
ATOM 1307 C C . ARG A 1 165 ? -0.565 11.290 -1.194 1.00 76.81 165 ARG A C 1
ATOM 1309 O O . ARG A 1 165 ? -0.128 12.435 -1.233 1.00 76.81 165 ARG A O 1
ATOM 1316 N N . MET A 1 166 ? -1.653 10.945 -0.525 1.00 80.69 166 MET A N 1
ATOM 1317 C CA . MET A 1 166 ? -2.476 11.857 0.255 1.00 80.69 166 MET A CA 1
ATOM 1318 C C . MET A 1 166 ? -2.662 11.279 1.651 1.00 80.69 166 MET A C 1
ATOM 1320 O O . MET A 1 166 ? -2.946 10.088 1.795 1.00 80.69 166 MET A O 1
ATOM 1324 N N . ALA A 1 167 ? -2.527 12.132 2.664 1.00 87.12 167 ALA A N 1
ATOM 1325 C CA . ALA A 1 167 ? -2.986 11.811 4.005 1.00 87.12 167 ALA A CA 1
ATOM 1326 C C . ALA A 1 167 ? -4.518 11.776 4.002 1.00 87.12 167 ALA A C 1
ATOM 1328 O O . ALA A 1 167 ? -5.170 12.685 3.483 1.00 87.12 167 ALA A O 1
ATOM 1329 N N . ARG A 1 168 ? -5.085 10.710 4.557 1.00 91.12 168 ARG A N 1
ATOM 1330 C CA . ARG A 1 168 ? -6.525 10.482 4.655 1.00 91.12 168 ARG A CA 1
ATOM 1331 C C . ARG A 1 168 ? -6.881 10.131 6.084 1.00 91.12 168 ARG A C 1
ATOM 1333 O O . ARG A 1 168 ? -6.058 9.583 6.817 1.00 91.12 168 ARG A O 1
ATOM 1340 N N . SER A 1 169 ? -8.117 10.420 6.453 1.00 95.38 169 SER A N 1
ATOM 1341 C CA . SER A 1 169 ? -8.684 9.986 7.717 1.00 95.38 169 SER A CA 1
ATOM 1342 C C . SER A 1 169 ? -10.146 9.600 7.552 1.00 95.38 169 SER A C 1
ATOM 1344 O O . SER A 1 169 ? -10.828 10.034 6.621 1.00 95.38 169 SER A O 1
ATOM 1346 N N . THR A 1 170 ? -10.614 8.743 8.451 1.00 96.94 170 THR A N 1
ATOM 1347 C CA . THR A 1 170 ? -12.021 8.379 8.571 1.00 96.94 170 THR A CA 1
ATOM 1348 C C . THR A 1 170 ? -12.353 8.110 10.030 1.00 96.94 170 THR A C 1
ATOM 1350 O O . THR A 1 170 ? -11.480 7.741 10.819 1.00 96.94 170 THR A O 1
ATOM 1353 N N . GLU A 1 171 ? -13.610 8.322 10.384 1.00 97.62 171 GLU A N 1
ATOM 1354 C CA . GLU A 1 171 ? -14.134 8.040 11.712 1.00 97.62 171 GLU A CA 1
ATOM 1355 C C . GLU A 1 171 ? -14.812 6.675 11.686 1.00 97.62 171 GLU A C 1
ATOM 1357 O O . GLU A 1 171 ? -15.591 6.359 10.787 1.00 97.62 171 GLU A O 1
ATOM 1362 N N . VAL A 1 172 ? -14.467 5.847 12.661 1.00 97.88 172 VAL A N 1
ATOM 1363 C CA . VAL A 1 172 ? -14.908 4.466 12.783 1.00 97.88 172 VAL A CA 1
ATOM 1364 C C . VAL A 1 172 ? -15.671 4.355 14.089 1.00 97.88 172 VAL A C 1
ATOM 1366 O O . VAL A 1 172 ? -15.081 4.422 15.169 1.00 97.88 172 VAL A O 1
ATOM 1369 N N . ALA A 1 173 ? -16.987 4.206 13.978 1.00 97.56 173 ALA A N 1
ATOM 1370 C CA . ALA A 1 173 ? -17.845 3.963 15.126 1.00 97.56 173 ALA A CA 1
ATOM 1371 C C . ALA A 1 173 ? -17.524 2.596 15.745 1.00 97.56 173 ALA A C 1
ATOM 1373 O O . ALA A 1 173 ? -17.313 1.618 15.025 1.00 97.56 173 ALA A O 1
ATOM 1374 N N . LEU A 1 174 ? -17.506 2.539 17.075 1.00 97.44 174 LEU A N 1
ATOM 1375 C CA . LEU A 1 174 ? -17.296 1.314 17.843 1.00 97.44 174 LEU A CA 1
ATOM 1376 C C . LEU A 1 174 ? -18.510 1.050 18.736 1.00 97.44 174 LEU A C 1
ATOM 1378 O O . LEU A 1 174 ? -19.142 1.978 19.237 1.00 97.44 174 LEU A O 1
ATOM 1382 N N . ALA A 1 175 ? -18.810 -0.221 18.983 1.00 96.25 175 ALA A N 1
ATOM 1383 C CA . ALA A 1 175 ? -19.876 -0.646 19.885 1.00 96.25 175 ALA A CA 1
ATOM 1384 C C . ALA A 1 175 ? -19.571 -0.306 21.353 1.00 96.25 175 ALA A C 1
ATOM 1386 O O . ALA A 1 175 ? -20.488 -0.127 22.154 1.00 96.25 175 ALA A O 1
ATOM 1387 N N . ALA A 1 176 ? -18.288 -0.209 21.711 1.00 93.81 176 ALA A N 1
ATOM 1388 C CA . ALA A 1 176 ? -17.830 0.230 23.024 1.00 93.81 176 ALA A CA 1
ATOM 1389 C C . ALA A 1 176 ? -16.645 1.207 22.901 1.00 93.81 176 ALA A C 1
ATOM 1391 O O . ALA A 1 176 ? -15.921 1.174 21.904 1.00 93.81 176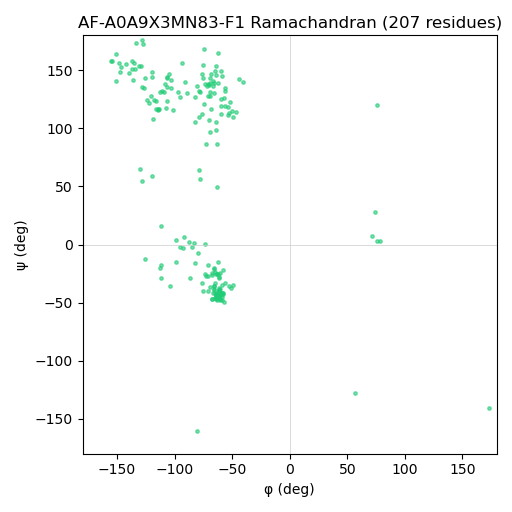 ALA A O 1
ATOM 1392 N N . PRO A 1 177 ? -16.373 2.045 23.919 1.00 93.31 177 PRO A N 1
ATOM 1393 C CA . PRO A 1 177 ? -15.164 2.871 23.964 1.00 93.31 177 PRO A CA 1
ATOM 1394 C C . PRO A 1 177 ? -13.889 2.022 23.907 1.00 93.31 177 PRO A C 1
ATOM 1396 O O . PRO A 1 177 ? -13.857 0.922 24.459 1.00 93.31 177 PRO A O 1
ATOM 1399 N N . VAL A 1 178 ? -12.819 2.492 23.253 1.00 93.81 178 VAL A N 1
ATOM 1400 C CA . VAL A 1 178 ? -11.560 1.718 23.146 1.00 93.81 178 VAL A CA 1
ATOM 1401 C C . VAL A 1 178 ? -10.996 1.359 24.522 1.00 93.81 178 VAL A C 1
ATOM 1403 O O . VAL A 1 178 ? -10.718 0.188 24.767 1.00 93.81 178 VAL A O 1
ATOM 1406 N N . GLY A 1 179 ? -10.880 2.332 25.430 1.00 91.00 179 GLY A N 1
ATOM 1407 C CA . GLY A 1 179 ? -10.324 2.111 26.766 1.00 91.00 179 GLY A CA 1
ATOM 1408 C C . GLY A 1 179 ? -8.908 1.530 26.707 1.00 91.00 179 GLY A C 1
ATOM 1409 O O . GLY A 1 179 ? -8.047 2.063 26.012 1.00 91.00 179 GLY A O 1
ATOM 1410 N N . GLU A 1 180 ? -8.690 0.425 27.417 1.00 92.50 180 GLU A N 1
ATOM 1411 C CA . GLU A 1 180 ? -7.413 -0.306 27.455 1.00 92.50 180 GLU A CA 1
ATOM 1412 C C . GLU A 1 180 ? -7.276 -1.358 26.339 1.00 92.50 180 GLU A C 1
ATOM 1414 O O . GLU A 1 180 ? -6.286 -2.089 26.285 1.00 92.50 180 GLU A O 1
ATOM 1419 N N . ARG A 1 181 ? -8.266 -1.470 25.441 1.00 95.38 181 ARG A N 1
ATOM 1420 C CA . ARG A 1 181 ? -8.227 -2.448 24.349 1.00 95.38 181 ARG A CA 1
ATOM 1421 C C . ARG A 1 181 ? -7.118 -2.100 23.363 1.00 95.38 181 ARG A C 1
ATOM 1423 O O . ARG A 1 181 ? -6.918 -0.943 22.997 1.00 95.38 181 ARG A O 1
ATOM 1430 N N . ARG A 1 182 ? -6.434 -3.133 22.874 1.00 96.25 182 ARG A N 1
ATOM 1431 C CA . ARG A 1 182 ? -5.444 -2.998 21.798 1.00 96.25 182 ARG A CA 1
ATOM 1432 C C . ARG A 1 182 ? -6.149 -2.654 20.490 1.00 96.25 182 ARG A C 1
ATOM 1434 O O . ARG A 1 182 ? -7.224 -3.181 20.215 1.00 96.25 182 ARG A O 1
ATOM 1441 N N . VAL A 1 183 ? -5.535 -1.820 19.662 1.00 97.06 183 VAL A N 1
ATOM 1442 C CA . VAL A 1 183 ? -6.098 -1.423 18.366 1.00 97.06 183 VAL A CA 1
ATOM 1443 C C . VAL A 1 183 ? -5.211 -1.983 17.259 1.00 97.06 183 VAL A C 1
ATOM 1445 O O . VAL A 1 183 ? -4.021 -1.687 17.177 1.00 97.06 183 VAL A O 1
ATOM 1448 N N . MET A 1 184 ? -5.783 -2.871 16.452 1.00 97.81 184 MET A N 1
ATOM 1449 C CA . MET A 1 184 ? -5.078 -3.722 15.498 1.00 97.81 184 MET A CA 1
ATOM 1450 C C . MET A 1 184 ? -5.400 -3.297 14.067 1.00 97.81 184 MET A C 1
ATOM 1452 O O . MET A 1 184 ? -6.568 -3.162 13.698 1.00 97.81 184 MET A O 1
ATOM 1456 N N . ASN A 1 185 ? -4.370 -3.158 13.237 1.00 97.50 185 ASN A N 1
ATOM 1457 C CA . ASN A 1 185 ? -4.517 -2.963 11.801 1.00 97.50 185 ASN A CA 1
ATOM 1458 C C . ASN A 1 185 ? -4.872 -4.296 11.138 1.00 97.50 185 ASN A C 1
ATOM 1460 O O . ASN A 1 185 ? -4.057 -5.213 11.088 1.00 97.50 185 ASN A O 1
ATOM 1464 N N . GLY A 1 186 ? -6.094 -4.406 10.617 1.00 97.12 186 GLY A N 1
ATOM 1465 C CA . GLY A 1 186 ? -6.591 -5.634 9.998 1.00 97.12 186 GLY A CA 1
ATOM 1466 C C . GLY A 1 186 ? -5.948 -5.980 8.653 1.00 97.12 186 GLY A C 1
ATOM 1467 O O . GLY A 1 186 ? -5.997 -7.137 8.248 1.00 97.12 186 GLY A O 1
ATOM 1468 N N . ALA A 1 187 ? -5.291 -5.027 7.981 1.00 94.00 187 ALA A N 1
ATOM 1469 C CA . ALA A 1 187 ? -4.534 -5.302 6.760 1.00 94.00 187 ALA A CA 1
ATOM 1470 C C . ALA A 1 187 ? -3.189 -5.990 7.050 1.00 94.00 187 ALA A C 1
ATOM 1472 O O . ALA A 1 187 ? -2.722 -6.792 6.245 1.00 94.00 187 ALA A O 1
ATOM 1473 N N . THR A 1 188 ? -2.554 -5.674 8.184 1.00 94.25 188 THR A N 1
ATOM 1474 C CA . THR A 1 188 ? -1.204 -6.161 8.526 1.00 94.25 188 THR A CA 1
ATOM 1475 C C . THR A 1 188 ? -1.176 -7.139 9.698 1.00 94.25 188 THR A C 1
ATOM 1477 O O . THR A 1 188 ? -0.178 -7.827 9.895 1.00 94.25 188 THR A O 1
ATOM 1480 N N . GLY A 1 189 ? -2.239 -7.192 10.501 1.00 93.25 189 GLY A N 1
ATOM 1481 C CA . GLY A 1 189 ? -2.285 -7.918 11.771 1.00 93.25 189 GLY A CA 1
ATOM 1482 C C . GLY A 1 189 ? -1.453 -7.276 12.887 1.00 93.25 189 GLY A C 1
ATOM 1483 O O . GLY A 1 189 ? -1.299 -7.874 13.952 1.00 93.25 189 GLY A O 1
ATOM 1484 N N . VAL A 1 190 ? -0.898 -6.081 12.666 1.00 94.19 190 VAL A N 1
ATOM 1485 C CA . VAL A 1 190 ? -0.002 -5.405 13.614 1.00 94.19 190 VAL A CA 1
ATOM 1486 C C . VAL A 1 190 ? -0.799 -4.507 14.557 1.00 94.19 190 VAL A C 1
ATOM 1488 O O . VAL A 1 190 ? -1.739 -3.825 14.151 1.00 94.19 190 VAL A O 1
ATOM 1491 N N . GLU A 1 191 ? -0.410 -4.494 15.830 1.00 95.62 191 GLU A N 1
ATOM 1492 C CA . GLU A 1 191 ? -0.936 -3.539 16.802 1.00 95.62 191 GLU A CA 1
ATOM 1493 C C . GLU A 1 191 ? -0.398 -2.141 16.524 1.00 95.62 191 GLU A C 1
ATOM 1495 O O . GLU A 1 191 ? 0.815 -1.929 16.468 1.00 95.62 191 GLU A O 1
ATOM 1500 N N . ILE A 1 192 ? -1.305 -1.178 16.429 1.00 94.00 192 ILE A N 1
ATOM 1501 C CA . ILE A 1 192 ? -0.958 0.228 16.319 1.00 94.00 192 ILE A CA 1
ATOM 1502 C C . ILE A 1 192 ? -1.149 0.855 17.692 1.00 94.00 192 ILE A C 1
ATOM 1504 O O . ILE A 1 192 ? -2.257 0.921 18.228 1.00 94.00 192 ILE A O 1
ATOM 1508 N N . ARG A 1 193 ? -0.050 1.318 18.287 1.00 89.62 193 ARG A N 1
ATOM 1509 C CA . ARG A 1 193 ? -0.123 2.056 19.548 1.00 89.62 193 ARG A CA 1
ATOM 1510 C C . ARG A 1 193 ? -0.783 3.404 19.308 1.00 89.62 193 ARG A C 1
ATOM 1512 O O . ARG A 1 193 ? -0.613 3.996 18.245 1.00 89.62 193 ARG A O 1
ATOM 1519 N N . ARG A 1 194 ? -1.520 3.880 20.313 1.00 82.44 194 ARG A N 1
ATOM 1520 C CA . ARG A 1 194 ? -2.118 5.214 20.292 1.00 82.44 194 ARG A CA 1
ATOM 1521 C C . ARG A 1 194 ? -1.031 6.233 19.957 1.00 82.44 194 ARG A C 1
ATOM 1523 O O . ARG A 1 194 ? -0.013 6.298 20.643 1.00 82.44 194 ARG A O 1
ATOM 1530 N N . SER A 1 195 ? -1.256 6.982 18.892 1.00 73.44 195 SER A N 1
ATOM 1531 C CA . SER A 1 195 ? -0.355 8.032 18.434 1.00 73.44 195 SER A CA 1
ATOM 1532 C C . SER A 1 195 ? -0.941 9.394 18.772 1.00 73.44 195 SER A C 1
ATOM 1534 O O . SER A 1 195 ? -2.157 9.571 18.709 1.00 73.44 195 SER A O 1
ATOM 1536 N N . ASP A 1 196 ? -0.076 10.357 19.077 1.00 55.25 196 ASP A N 1
ATOM 1537 C CA . ASP A 1 196 ? -0.468 11.761 19.123 1.00 55.25 196 ASP A CA 1
ATOM 1538 C C . ASP A 1 196 ? -0.730 12.210 17.683 1.00 55.25 196 ASP A C 1
ATOM 1540 O O . ASP A 1 196 ? 0.180 12.296 16.856 1.00 55.25 196 ASP A O 1
ATOM 1544 N N . PHE A 1 197 ? -2.002 12.402 17.347 1.00 52.75 197 PHE A N 1
ATOM 1545 C CA . PHE A 1 197 ? -2.402 12.884 16.034 1.00 52.75 197 PHE A CA 1
ATOM 1546 C C . PHE A 1 197 ? -1.874 14.319 15.879 1.00 52.75 197 PHE A C 1
ATOM 1548 O O . PHE A 1 197 ? -2.085 15.137 16.780 1.00 52.75 197 PHE A O 1
ATOM 1555 N N . PRO A 1 198 ? -1.194 14.685 14.779 1.00 50.62 198 PRO A N 1
ATOM 1556 C CA . PRO A 1 198 ? -0.903 16.087 14.530 1.00 50.62 198 PRO A CA 1
ATOM 1557 C C . PRO A 1 198 ? -2.242 16.805 14.337 1.00 50.62 198 PRO A C 1
ATOM 1559 O O . PRO A 1 198 ? -2.913 16.623 13.320 1.00 50.62 198 PRO A O 1
ATOM 1562 N N . SER A 1 199 ? -2.652 17.571 15.352 1.00 47.56 199 SER A N 1
ATOM 1563 C CA . SER A 1 199 ? -3.860 18.393 15.337 1.00 47.56 199 SER A CA 1
ATOM 1564 C C . SER A 1 199 ? -3.877 19.226 14.059 1.00 47.56 199 SER A C 1
ATOM 1566 O O . SER A 1 199 ? -3.104 20.172 13.914 1.00 47.56 199 SER A O 1
ATOM 1568 N N . GLN A 1 200 ? -4.776 18.908 13.127 1.00 45.81 200 GLN A N 1
ATOM 1569 C CA . GLN A 1 200 ? -5.174 19.866 12.101 1.00 45.81 200 GLN A CA 1
ATOM 1570 C C . GLN A 1 200 ? -6.174 20.842 12.724 1.00 45.81 200 GLN A C 1
ATOM 1572 O O . GLN A 1 200 ? -7.343 20.901 12.350 1.00 45.81 200 GLN A O 1
ATOM 1577 N N . SER A 1 201 ? -5.712 21.612 13.706 1.00 39.41 201 SER A N 1
ATOM 1578 C CA . SER A 1 201 ? -6.404 22.808 14.160 1.00 39.41 201 SER A CA 1
ATOM 1579 C C . SER A 1 201 ? -6.292 23.837 13.040 1.00 39.41 201 SER A C 1
ATOM 1581 O O . SER A 1 201 ? -5.274 24.509 12.884 1.00 39.41 201 SER A O 1
ATOM 1583 N N . LYS A 1 202 ? -7.340 23.917 12.214 1.00 39.47 202 LYS A N 1
ATOM 1584 C CA . LYS A 1 202 ? -7.612 25.101 11.406 1.00 39.47 202 LYS A CA 1
ATOM 1585 C C . LYS A 1 202 ? -7.896 26.246 12.375 1.00 39.47 202 LYS A C 1
ATOM 1587 O O . LYS A 1 202 ? -9.015 26.379 12.859 1.00 39.47 202 LYS A O 1
ATOM 1592 N N . ASP A 1 203 ? -6.887 27.071 12.618 1.00 38.38 203 ASP A N 1
ATOM 1593 C CA . ASP A 1 203 ? -7.094 28.472 12.967 1.00 38.38 203 ASP A CA 1
ATOM 1594 C C . ASP A 1 203 ? -7.763 29.138 11.756 1.00 38.38 203 ASP A C 1
ATOM 1596 O O . ASP A 1 203 ? -7.118 29.662 10.846 1.00 38.38 203 ASP A O 1
ATOM 1600 N N . THR A 1 204 ? -9.090 29.068 11.682 1.00 40.53 204 THR A N 1
ATOM 1601 C CA . THR A 1 204 ? -9.850 30.081 10.952 1.00 40.53 204 THR A CA 1
ATOM 1602 C C . THR A 1 204 ? -9.816 31.334 11.807 1.00 40.53 204 THR A C 1
ATOM 1604 O O . THR A 1 204 ? -10.700 31.558 12.631 1.00 40.53 204 THR A O 1
ATOM 1607 N N . GLY A 1 205 ? -8.754 32.121 11.629 1.00 36.06 205 GLY A N 1
ATOM 1608 C CA . GLY A 1 205 ? -8.695 33.486 12.119 1.00 36.06 205 GLY A CA 1
ATOM 1609 C C . GLY A 1 205 ? -9.914 34.240 11.602 1.00 36.06 205 GLY A C 1
ATOM 1610 O O . GLY A 1 205 ? -10.058 34.460 10.399 1.00 36.06 205 GLY A O 1
ATOM 1611 N N . ALA A 1 206 ? -10.812 34.585 12.519 1.00 40.09 206 ALA A N 1
ATOM 1612 C CA . ALA A 1 206 ? -11.834 35.583 12.283 1.00 40.09 206 ALA A CA 1
ATOM 1613 C C . ALA A 1 206 ? -11.127 36.901 11.939 1.00 40.09 206 ALA A C 1
ATOM 1615 O O . ALA A 1 206 ? -10.335 37.415 12.730 1.00 40.09 206 ALA A O 1
ATOM 1616 N N . ALA A 1 207 ? -11.386 37.422 10.742 1.00 39.69 207 ALA A N 1
ATOM 1617 C CA . ALA A 1 207 ? -11.076 38.805 10.424 1.00 39.69 207 ALA A CA 1
ATOM 1618 C C . ALA A 1 207 ? -12.035 39.695 11.236 1.00 39.69 207 ALA A C 1
ATOM 1620 O O . ALA A 1 207 ? -13.240 39.436 11.197 1.00 39.69 207 ALA A O 1
ATOM 1621 N N . PRO A 1 208 ? -11.546 40.691 11.991 1.00 52.34 208 PRO A N 1
ATOM 1622 C CA . PRO A 1 208 ? -12.426 41.674 12.600 1.00 52.34 208 PRO A CA 1
ATOM 1623 C C . PRO A 1 208 ? -12.947 42.637 11.523 1.00 52.34 208 PRO A C 1
ATOM 1625 O O . PRO A 1 208 ? -12.196 43.035 10.629 1.00 52.34 208 PRO A O 1
ATOM 1628 N N . GLU A 1 209 ? -14.239 42.952 11.624 1.00 49.03 209 GLU A N 1
ATOM 1629 C CA . GLU A 1 209 ? -14.913 44.052 10.919 1.00 49.03 209 GLU A CA 1
ATOM 1630 C C . GLU A 1 209 ? -14.359 45.426 11.323 1.00 49.03 209 GLU A C 1
ATOM 1632 O O . GLU A 1 209 ? -13.951 45.588 12.500 1.00 49.03 209 GLU A O 1
#